Protein AF-A0A962VHS8-F1 (afdb_monomer)

Secondary structure (DSSP, 8-state):
--PPP---PPPEEGGGTEE-PPPHHHHHHHHHHHHHTT-GGG--EEEEESS-TT-PPP-HHHHHHHHHHH-TT-EEEEE-TTTGGGGGSHHHHTTSHHHHHHHHHHHHHSHHHHHHHHHHHHHHTTS-TT-HHHHHHS-----TTT---EEEEEE-HHHHSS--TT--EEEEEETTHHHHHH--

Sequence (184 aa):
AGAYVNYLDSYPIEEYTMYGAVPLRHIKEQLLSYRRAGILDRVKMITLTNCTFDGVTYDVERVMEECLAIKPDLIFLWDEAWFAFAYFHPTYRRRTGIATAARLRERYRSEAYRQQYARFREEFDKLDSDDDASWLNTRLLADPDKARVRVYATHSTHKRLTALRQGSMIHVYDQDFKHKVEDA

Structure (mmCIF, N/CA/C/O backbone):
data_AF-A0A962VHS8-F1
#
_entry.id   AF-A0A962VHS8-F1
#
loop_
_atom_site.group_PDB
_atom_site.id
_atom_site.type_symbol
_atom_site.label_atom_id
_atom_site.label_alt_id
_atom_site.label_comp_id
_atom_site.label_asym_id
_atom_site.label_entity_id
_atom_site.label_seq_id
_atom_site.pdbx_PDB_ins_code
_atom_site.Cartn_x
_atom_site.Cartn_y
_atom_site.Cartn_z
_atom_site.occupancy
_atom_site.B_iso_or_equiv
_atom_site.auth_seq_id
_atom_site.auth_comp_id
_atom_site.auth_asym_id
_atom_site.auth_atom_id
_atom_site.pdbx_PDB_model_num
ATOM 1 N N . ALA A 1 1 ? -13.402 -15.859 -13.800 1.00 51.34 1 ALA A N 1
ATOM 2 C CA . ALA A 1 1 ? -13.028 -14.670 -13.007 1.00 51.34 1 ALA A CA 1
ATOM 3 C C . ALA A 1 1 ? -14.271 -13.801 -12.843 1.00 51.34 1 ALA A C 1
ATOM 5 O O . ALA A 1 1 ? -14.951 -13.588 -13.834 1.00 51.34 1 ALA A O 1
ATOM 6 N N . GLY A 1 2 ? -14.607 -13.387 -11.617 1.00 79.88 2 GLY A N 1
ATOM 7 C CA . GLY A 1 2 ? -15.848 -12.664 -11.288 1.00 79.88 2 GLY A CA 1
ATOM 8 C C . GLY A 1 2 ? -15.629 -11.601 -10.211 1.00 79.88 2 GLY A C 1
ATOM 9 O O . GLY A 1 2 ? -16.399 -11.511 -9.263 1.00 79.88 2 GLY A O 1
ATOM 10 N N . ALA A 1 3 ? -14.517 -10.865 -10.301 1.00 87.19 3 ALA A N 1
ATOM 11 C CA . ALA A 1 3 ? -14.212 -9.791 -9.362 1.00 87.19 3 ALA A CA 1
ATOM 12 C C . ALA A 1 3 ? -15.036 -8.537 -9.692 1.00 87.19 3 ALA A C 1
ATOM 14 O O . ALA A 1 3 ? -15.171 -8.173 -10.859 1.00 87.19 3 ALA A O 1
ATOM 15 N N . TYR A 1 4 ? -15.536 -7.861 -8.658 1.00 92.88 4 TYR A N 1
ATOM 16 C CA . TYR A 1 4 ? -16.110 -6.523 -8.775 1.00 92.88 4 TYR A CA 1
ATOM 17 C C . TYR A 1 4 ? -14.987 -5.500 -8.602 1.00 92.88 4 TYR A C 1
ATOM 19 O O . TYR A 1 4 ? -14.309 -5.497 -7.574 1.00 92.88 4 TYR A O 1
ATOM 27 N N . VAL A 1 5 ? -14.764 -4.673 -9.622 1.00 94.56 5 VAL A N 1
ATOM 28 C CA . VAL A 1 5 ? -13.664 -3.702 -9.660 1.00 94.56 5 VAL A CA 1
ATOM 29 C C . VAL A 1 5 ? -14.205 -2.307 -9.379 1.00 94.56 5 VAL A C 1
ATOM 31 O O . VAL A 1 5 ? -15.206 -1.901 -9.964 1.00 94.56 5 VAL A O 1
ATOM 34 N N . ASN A 1 6 ? -13.509 -1.574 -8.512 1.00 95.25 6 ASN A N 1
ATOM 35 C CA . ASN A 1 6 ? -13.682 -0.138 -8.342 1.00 95.25 6 ASN A CA 1
ATOM 36 C C . ASN A 1 6 ? -12.419 0.567 -8.832 1.00 95.25 6 ASN A C 1
ATOM 38 O O . ASN A 1 6 ? -11.330 0.281 -8.328 1.00 95.25 6 ASN A O 1
ATOM 42 N N . TYR A 1 7 ? -12.562 1.445 -9.820 1.00 96.62 7 TYR A N 1
ATOM 43 C CA . TYR A 1 7 ? -11.450 2.226 -10.347 1.00 96.62 7 TYR A CA 1
ATOM 44 C C . TYR A 1 7 ? -11.230 3.463 -9.477 1.00 96.62 7 TYR A C 1
ATOM 46 O O . TYR A 1 7 ? -12.181 4.063 -8.987 1.00 96.62 7 TYR A O 1
ATOM 54 N N . LEU A 1 8 ? -9.962 3.808 -9.263 1.00 96.62 8 LEU A N 1
ATOM 55 C CA . LEU A 1 8 ? -9.550 4.969 -8.484 1.00 96.62 8 LEU A CA 1
ATOM 56 C C . LEU A 1 8 ? -8.900 5.978 -9.421 1.00 96.62 8 LEU A C 1
ATOM 58 O O . LEU A 1 8 ? -8.024 5.602 -10.204 1.00 96.62 8 LEU A O 1
ATOM 62 N N . ASP A 1 9 ? -9.286 7.244 -9.309 1.00 93.94 9 ASP A N 1
ATOM 63 C CA . ASP A 1 9 ? -8.774 8.285 -10.195 1.00 93.94 9 ASP A CA 1
ATOM 64 C C . ASP A 1 9 ? -7.380 8.758 -9.757 1.00 93.94 9 ASP A C 1
ATOM 66 O O . ASP A 1 9 ? -7.127 9.093 -8.593 1.00 93.94 9 ASP A O 1
ATOM 70 N N . SER A 1 10 ? -6.451 8.792 -10.712 1.00 94.88 10 SER A N 1
ATOM 71 C CA . SER A 1 10 ? -5.151 9.452 -10.567 1.00 94.88 10 SER A CA 1
ATOM 72 C C . SER A 1 10 ? -5.273 10.958 -10.790 1.00 94.88 10 SER A C 1
ATOM 74 O O . SER A 1 10 ? -6.063 11.392 -11.627 1.00 94.88 10 SER A O 1
ATOM 76 N N . TYR A 1 11 ? -4.450 11.762 -10.113 1.00 93.81 11 TYR A N 1
ATOM 77 C CA . TYR A 1 11 ? -4.458 13.212 -10.340 1.00 93.81 11 TYR A CA 1
ATOM 78 C C . TYR A 1 11 ? -3.728 13.585 -11.647 1.00 93.81 11 TYR A C 1
ATOM 80 O O . TYR A 1 11 ? -2.662 13.026 -11.923 1.00 93.81 11 TYR A O 1
ATOM 88 N N . PRO A 1 12 ? -4.254 14.522 -12.454 1.00 95.12 12 PRO A N 1
ATOM 89 C CA . PRO A 1 12 ? -3.547 15.031 -13.623 1.00 95.12 12 PRO A CA 1
ATOM 90 C C . PRO A 1 12 ? -2.415 15.981 -13.211 1.00 95.12 12 PRO A C 1
ATOM 92 O O . PRO A 1 12 ? -2.492 16.667 -12.191 1.00 95.12 12 PRO A O 1
ATOM 95 N N . ILE A 1 13 ? -1.369 16.047 -14.032 1.00 92.81 13 ILE A N 1
ATOM 96 C CA . ILE A 1 13 ? -0.320 17.067 -13.967 1.00 92.81 13 ILE A CA 1
ATOM 97 C C . ILE A 1 13 ? -0.336 17.799 -15.312 1.00 92.81 13 ILE A C 1
ATOM 99 O O . ILE A 1 13 ? 0.405 17.456 -16.236 1.00 92.81 13 ILE A O 1
ATOM 103 N N . GLU A 1 14 ? -1.252 18.765 -15.429 1.00 93.31 14 GLU A N 1
ATOM 104 C CA . GLU A 1 14 ? -1.628 19.406 -16.700 1.00 93.31 14 GLU A CA 1
ATOM 105 C C . GLU A 1 14 ? -0.441 20.048 -17.422 1.00 93.31 14 GLU A C 1
ATOM 107 O O . GLU A 1 14 ? -0.287 19.846 -18.624 1.00 93.31 14 GLU A O 1
ATOM 112 N N . GLU A 1 15 ? 0.439 20.733 -16.681 1.00 94.56 15 GLU A N 1
ATOM 113 C CA . GLU A 1 15 ? 1.632 21.405 -17.222 1.00 94.56 15 GLU A CA 1
ATOM 114 C C . GLU A 1 15 ? 2.505 20.467 -18.073 1.00 94.56 15 GLU A C 1
ATOM 116 O O . GLU A 1 15 ? 3.080 20.892 -19.073 1.00 94.56 15 GLU A O 1
ATOM 121 N N . TYR A 1 16 ? 2.560 19.180 -17.718 1.00 92.62 16 TYR A N 1
ATOM 122 C CA . TYR A 1 16 ? 3.388 18.184 -18.401 1.00 92.62 16 TYR A CA 1
ATOM 123 C C . TYR A 1 16 ? 2.574 17.163 -19.204 1.00 92.62 16 TYR A C 1
ATOM 125 O O . TYR A 1 16 ? 3.159 16.262 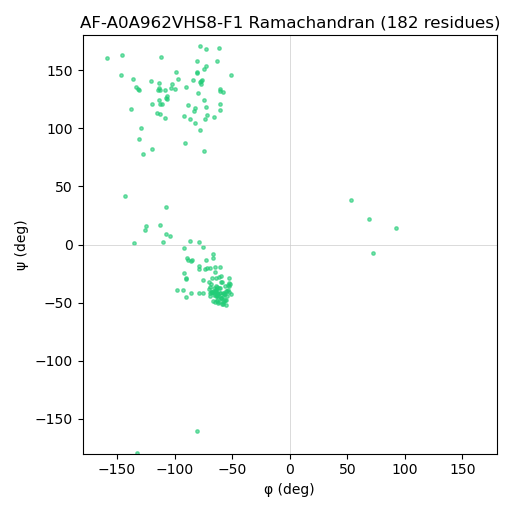-19.798 1.00 92.62 16 TYR A O 1
ATOM 133 N N . THR A 1 17 ? 1.240 17.287 -19.247 1.00 92.31 17 THR A N 1
ATOM 134 C CA . THR A 1 17 ? 0.340 16.291 -19.870 1.00 92.31 17 THR A CA 1
ATOM 135 C C . THR A 1 17 ? 0.579 14.873 -19.317 1.00 92.31 17 THR A C 1
ATOM 137 O O . THR A 1 17 ? 0.555 13.881 -20.043 1.00 92.31 17 THR A O 1
ATOM 140 N N . MET A 1 18 ? 0.842 14.773 -18.010 1.00 93.88 18 MET A N 1
ATOM 141 C CA . MET A 1 18 ? 1.123 13.512 -17.312 1.00 93.88 18 MET A CA 1
ATOM 142 C C . MET A 1 18 ? -0.006 13.151 -16.349 1.00 93.88 18 MET A C 1
ATOM 144 O O . MET A 1 18 ? -0.769 14.013 -15.907 1.00 93.88 18 MET A O 1
ATOM 148 N N . TYR A 1 19 ? -0.055 11.880 -15.956 1.00 92.69 19 TYR A N 1
ATOM 149 C CA . TYR A 1 19 ? -0.853 11.435 -14.818 1.00 92.69 19 TYR A CA 1
ATOM 150 C C . TYR A 1 19 ? 0.047 11.069 -13.641 1.00 92.69 19 TYR A C 1
ATOM 152 O O . TYR A 1 19 ? 1.044 10.352 -13.766 1.00 92.69 19 TYR A O 1
ATOM 160 N N . GLY A 1 20 ? -0.328 11.578 -12.473 1.00 94.19 20 GLY A N 1
ATOM 161 C CA . GLY A 1 20 ? 0.287 11.243 -11.207 1.00 94.19 20 GLY A CA 1
ATOM 162 C C . GLY A 1 20 ? -0.220 9.926 -10.627 1.00 94.19 20 GLY A C 1
ATOM 163 O O . GLY A 1 20 ? -0.771 9.058 -11.301 1.00 94.19 20 GLY A O 1
ATOM 164 N N . ALA A 1 21 ? -0.011 9.780 -9.326 1.00 95.69 21 ALA A N 1
ATOM 165 C CA . ALA A 1 21 ? -0.522 8.665 -8.543 1.00 95.69 21 ALA A CA 1
ATOM 166 C C . ALA A 1 21 ? -2.019 8.833 -8.205 1.00 95.69 21 ALA A C 1
ATOM 168 O O . ALA A 1 21 ? -2.608 9.897 -8.382 1.00 95.69 21 ALA A O 1
ATOM 169 N N . VAL A 1 22 ? -2.635 7.791 -7.650 1.00 97.75 22 VAL A N 1
ATOM 170 C CA . VAL A 1 22 ? -3.914 7.897 -6.943 1.00 97.75 22 VAL A CA 1
ATOM 171 C C . VAL A 1 22 ? -3.658 8.559 -5.582 1.00 97.75 22 VAL A C 1
ATOM 173 O O . VAL A 1 22 ? -2.839 8.053 -4.806 1.00 97.75 22 VAL A O 1
ATOM 176 N N . PRO A 1 23 ? -4.334 9.668 -5.237 1.00 97.38 23 PRO A N 1
ATOM 177 C CA . PRO A 1 23 ? -4.172 10.294 -3.929 1.00 97.38 23 PRO A CA 1
ATOM 178 C C . PRO A 1 23 ? -4.560 9.347 -2.785 1.00 97.38 23 PRO A C 1
ATOM 180 O O . PRO A 1 23 ? -5.639 8.759 -2.793 1.00 97.38 23 PRO A O 1
ATOM 183 N N . LEU A 1 24 ? -3.734 9.261 -1.734 1.00 98.12 24 LEU A N 1
ATOM 184 C CA . LEU A 1 24 ? -4.054 8.449 -0.547 1.00 98.12 24 LEU A CA 1
ATOM 185 C C . LEU A 1 24 ? -5.395 8.848 0.082 1.00 98.12 24 LEU A C 1
ATOM 187 O O . LEU A 1 24 ? -6.139 7.989 0.546 1.00 98.12 24 LEU A O 1
ATOM 191 N N . ARG A 1 25 ? -5.730 10.143 0.060 1.00 97.25 25 ARG A N 1
ATOM 192 C CA . ARG A 1 25 ? -7.036 10.627 0.516 1.00 97.25 25 ARG A CA 1
ATOM 193 C C . ARG A 1 25 ? -8.179 9.927 -0.225 1.00 97.25 25 ARG A C 1
ATOM 195 O O . ARG A 1 25 ? -9.076 9.416 0.430 1.00 97.25 25 ARG A O 1
ATOM 202 N N . HIS A 1 26 ? -8.092 9.836 -1.550 1.00 97.50 26 HIS A N 1
ATOM 203 C CA . HIS A 1 26 ? -9.106 9.187 -2.376 1.00 97.50 26 HIS A CA 1
ATOM 204 C C . HIS A 1 26 ? -9.213 7.682 -2.076 1.00 97.50 26 HIS A C 1
ATOM 206 O O . HIS A 1 26 ? -10.311 7.148 -1.944 1.00 97.50 26 HIS A O 1
ATOM 212 N N . ILE A 1 27 ? -8.080 7.001 -1.857 1.00 98.38 27 ILE A N 1
ATOM 213 C CA . ILE A 1 27 ? -8.075 5.592 -1.424 1.00 98.38 27 ILE A CA 1
ATOM 214 C C . ILE A 1 27 ? -8.818 5.435 -0.087 1.00 98.38 27 ILE A C 1
ATOM 216 O O . ILE A 1 27 ? -9.662 4.549 0.056 1.00 98.38 27 ILE A O 1
ATOM 220 N N . LYS A 1 28 ? -8.537 6.307 0.889 1.00 98.19 28 LYS A N 1
ATOM 221 C CA . LYS A 1 28 ? -9.197 6.291 2.202 1.00 98.19 28 LYS A CA 1
ATOM 222 C C . LYS A 1 28 ? -10.694 6.583 2.082 1.00 98.19 28 LYS A C 1
ATOM 224 O O . LYS A 1 28 ? -11.475 5.854 2.679 1.00 98.19 28 LYS A O 1
ATOM 229 N N . GLU A 1 29 ? -11.094 7.574 1.285 1.00 97.38 29 GLU A N 1
ATOM 230 C CA . GLU A 1 29 ? -12.505 7.905 1.015 1.00 97.38 29 GLU A CA 1
ATOM 231 C C . GLU A 1 29 ? -13.275 6.687 0.494 1.00 97.38 29 GLU A C 1
ATOM 233 O O . GLU A 1 29 ? -14.366 6.390 0.978 1.00 97.38 29 GLU A O 1
ATOM 238 N N . GLN A 1 30 ? -12.684 5.932 -0.437 1.00 97.81 30 GLN A N 1
ATOM 239 C CA . GLN A 1 30 ? -13.302 4.721 -0.979 1.00 97.81 30 GLN A CA 1
ATOM 240 C C . GLN A 1 30 ? -13.361 3.584 0.047 1.00 97.81 30 GLN A C 1
ATOM 242 O O . GLN A 1 30 ? -14.385 2.921 0.178 1.00 97.81 30 GLN A O 1
ATOM 247 N N . LEU A 1 31 ? -12.306 3.355 0.834 1.00 98.19 31 LEU A N 1
ATOM 248 C CA . LEU A 1 31 ? -12.362 2.344 1.898 1.00 98.19 31 LEU A CA 1
ATOM 249 C C . LEU A 1 31 ? -13.400 2.700 2.978 1.00 98.19 31 LEU A C 1
ATOM 251 O O . LEU A 1 31 ? -14.116 1.822 3.460 1.00 98.19 31 LEU A O 1
ATOM 255 N N . LEU A 1 32 ? -13.515 3.978 3.344 1.00 97.44 32 LEU A N 1
ATOM 256 C CA . LEU A 1 32 ? -14.511 4.452 4.305 1.00 97.44 32 LEU A CA 1
ATOM 257 C C . LEU A 1 32 ? -15.932 4.368 3.737 1.00 97.44 32 LEU A C 1
ATOM 259 O O . LEU A 1 32 ? -16.842 3.974 4.465 1.00 97.44 32 LEU A O 1
ATOM 263 N N . SER A 1 33 ? -16.136 4.628 2.440 1.00 97.00 33 SER A N 1
ATOM 264 C CA . SER A 1 33 ? -17.451 4.448 1.811 1.00 97.00 33 SER A CA 1
ATOM 265 C C . SER A 1 33 ? -17.910 2.986 1.866 1.00 97.00 33 SER A C 1
ATOM 267 O O . SER A 1 33 ? -19.047 2.717 2.259 1.00 97.00 33 SER A O 1
ATOM 269 N N . TYR A 1 34 ? -17.012 2.027 1.607 1.00 97.38 34 TYR A N 1
ATOM 270 C CA . TYR A 1 34 ? -17.303 0.600 1.784 1.00 97.38 34 TYR A CA 1
ATOM 271 C C . TYR A 1 34 ? -17.56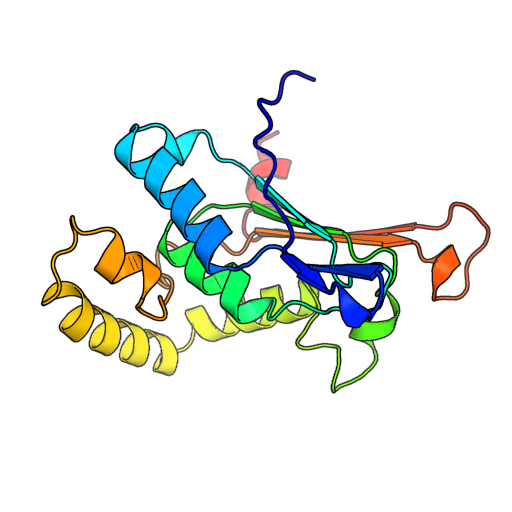9 0.224 3.243 1.00 97.38 34 TYR A C 1
ATOM 273 O O . TYR A 1 34 ? -18.417 -0.632 3.508 1.00 97.38 34 TYR A O 1
ATOM 281 N N . ARG A 1 35 ? -16.875 0.864 4.193 1.00 96.06 35 ARG A N 1
ATOM 282 C CA . ARG A 1 35 ? -17.129 0.690 5.629 1.00 96.06 35 ARG A CA 1
ATOM 283 C C . ARG A 1 35 ? -18.537 1.145 5.998 1.00 96.06 35 ARG A C 1
ATOM 285 O O . ARG A 1 35 ? -19.261 0.364 6.606 1.00 96.06 35 ARG A O 1
ATOM 292 N N . ARG A 1 36 ? -18.942 2.352 5.589 1.00 95.44 36 ARG A N 1
ATOM 293 C CA . ARG A 1 36 ? -20.292 2.889 5.839 1.00 95.44 36 ARG A CA 1
ATOM 294 C C . ARG A 1 36 ? -21.383 2.032 5.207 1.00 95.44 36 ARG A C 1
ATOM 296 O O . ARG A 1 36 ? -22.430 1.834 5.807 1.00 95.44 36 ARG A O 1
ATOM 303 N N . ALA A 1 37 ? -21.121 1.485 4.023 1.00 96.50 37 ALA A N 1
ATOM 304 C CA . ALA A 1 37 ? -22.035 0.573 3.343 1.00 96.50 37 ALA A CA 1
ATOM 305 C C . ALA A 1 37 ? -22.059 -0.852 3.943 1.00 96.50 37 ALA A C 1
ATOM 307 O O . ALA A 1 37 ? -22.802 -1.698 3.451 1.00 96.50 37 ALA A O 1
ATOM 308 N N . GLY A 1 38 ? -21.250 -1.146 4.970 1.00 97.19 38 GLY A N 1
ATOM 309 C CA . GLY A 1 38 ? -21.214 -2.458 5.624 1.00 97.19 38 GLY A CA 1
ATOM 310 C C . GLY A 1 38 ? -20.642 -3.580 4.752 1.00 97.19 38 GLY A C 1
ATOM 311 O O . GLY A 1 38 ? -20.933 -4.746 4.995 1.00 97.19 38 GLY A O 1
ATOM 312 N N . ILE A 1 39 ? -19.852 -3.238 3.729 1.00 97.31 39 ILE A N 1
ATOM 313 C CA . ILE A 1 39 ? -19.301 -4.188 2.743 1.00 97.31 39 ILE A CA 1
ATOM 314 C C . ILE A 1 39 ? -17.774 -4.112 2.628 1.00 97.31 39 ILE A C 1
ATOM 316 O O . ILE A 1 39 ? -17.187 -4.606 1.664 1.00 97.31 39 ILE A O 1
ATOM 320 N N . LEU A 1 40 ? -17.102 -3.485 3.597 1.00 97.50 40 LEU A N 1
ATOM 321 C CA . LEU A 1 40 ? -15.642 -3.372 3.617 1.00 97.50 40 LEU A CA 1
ATOM 322 C C . LEU A 1 40 ? -14.946 -4.743 3.620 1.00 97.50 40 LEU A C 1
ATOM 324 O O . LEU A 1 40 ? -13.873 -4.893 3.039 1.00 97.50 40 LEU A O 1
ATOM 328 N N . ASP A 1 41 ? -15.556 -5.759 4.225 1.00 96.88 41 ASP A N 1
ATOM 329 C CA . ASP A 1 41 ? -15.081 -7.146 4.223 1.00 96.88 41 ASP A CA 1
ATOM 330 C C . ASP A 1 41 ? -14.973 -7.737 2.804 1.00 96.88 41 ASP A C 1
ATOM 332 O O . ASP A 1 41 ? -14.124 -8.605 2.559 1.00 96.88 41 ASP A O 1
ATOM 336 N N . ARG A 1 42 ? -15.771 -7.235 1.850 1.00 96.38 42 ARG A N 1
ATOM 337 C CA . ARG A 1 42 ? -15.713 -7.625 0.434 1.00 96.38 42 ARG A CA 1
ATOM 338 C C . ARG A 1 42 ? -14.497 -7.050 -0.288 1.00 96.38 42 ARG A C 1
ATOM 340 O O . ARG A 1 42 ? -14.073 -7.625 -1.288 1.00 96.38 42 ARG A O 1
ATOM 347 N N . VAL A 1 43 ? -13.890 -5.976 0.224 1.00 97.69 43 VAL A N 1
ATOM 348 C CA . VAL A 1 43 ? -12.647 -5.422 -0.325 1.00 97.69 43 VAL A CA 1
ATOM 349 C C . VAL A 1 43 ? -11.486 -6.345 0.046 1.00 97.69 43 VAL A C 1
ATOM 351 O O . VAL A 1 43 ? -11.078 -6.438 1.208 1.00 97.69 43 VAL A O 1
ATOM 354 N N . LYS A 1 44 ? -10.958 -7.065 -0.948 1.00 96.81 44 LYS A N 1
ATOM 355 C CA . LYS A 1 44 ? -9.871 -8.038 -0.745 1.00 96.81 44 LYS A CA 1
ATOM 356 C C . LYS A 1 44 ? -8.494 -7.481 -1.071 1.00 96.81 44 LYS A C 1
ATOM 358 O O . LYS A 1 44 ? -7.538 -7.790 -0.366 1.00 96.81 44 LYS A O 1
ATOM 363 N N . MET A 1 45 ? -8.389 -6.685 -2.128 1.00 97.75 45 MET A N 1
ATOM 364 C CA . MET A 1 45 ? -7.111 -6.258 -2.678 1.00 97.75 45 MET A CA 1
ATOM 365 C C . MET A 1 45 ? -7.207 -4.847 -3.244 1.00 97.75 45 MET A C 1
ATOM 367 O O . MET A 1 45 ? -8.227 -4.480 -3.822 1.00 97.75 45 MET A O 1
ATOM 371 N N . ILE A 1 46 ? -6.115 -4.100 -3.122 1.00 98.25 46 ILE A N 1
ATOM 372 C CA . ILE A 1 46 ? -5.855 -2.888 -3.891 1.00 98.25 46 ILE A CA 1
ATOM 373 C C . ILE A 1 46 ? -4.656 -3.131 -4.811 1.00 98.25 46 ILE A C 1
ATOM 375 O O . ILE A 1 46 ? -3.649 -3.699 -4.388 1.00 98.25 46 ILE A O 1
ATOM 379 N N . THR A 1 47 ? -4.781 -2.725 -6.075 1.00 98.19 47 THR A N 1
ATOM 380 C CA . THR A 1 47 ? -3.701 -2.800 -7.068 1.00 98.19 47 THR A CA 1
ATOM 381 C C . THR A 1 47 ? -3.285 -1.389 -7.455 1.00 98.19 47 THR A C 1
ATOM 383 O O . THR A 1 47 ? -4.137 -0.603 -7.859 1.00 98.19 47 THR A O 1
ATOM 386 N N . LEU A 1 48 ? -2.001 -1.057 -7.309 1.00 98.31 48 LEU A N 1
ATOM 387 C CA . LEU A 1 48 ? -1.461 0.279 -7.579 1.00 98.31 48 LEU A CA 1
ATOM 388 C C . LEU A 1 48 ? -0.179 0.185 -8.408 1.00 98.31 48 LEU A C 1
ATOM 390 O O . LEU A 1 48 ? 0.711 -0.604 -8.094 1.00 98.31 48 LEU A O 1
ATOM 394 N N . THR A 1 49 ? -0.056 1.034 -9.424 1.00 98.12 49 THR A N 1
ATOM 395 C CA . THR A 1 49 ? 1.139 1.127 -10.275 1.00 98.12 49 THR A CA 1
ATOM 396 C C . THR A 1 49 ? 2.213 1.982 -9.609 1.00 98.12 49 THR A C 1
ATOM 398 O O . THR A 1 49 ? 1.990 3.170 -9.397 1.00 98.12 49 THR A O 1
ATOM 401 N N . ASN A 1 50 ? 3.380 1.421 -9.286 1.00 97.44 50 ASN A N 1
ATOM 402 C CA . ASN A 1 50 ? 4.465 2.134 -8.609 1.00 97.44 50 ASN A CA 1
ATOM 403 C C . ASN A 1 50 ? 5.857 1.808 -9.188 1.00 97.44 50 ASN A C 1
ATOM 405 O O . ASN A 1 50 ? 6.364 0.710 -9.037 1.00 97.44 50 ASN A O 1
ATOM 409 N N . CYS A 1 51 ? 6.587 2.751 -9.768 1.00 96.12 51 CYS A N 1
ATOM 410 C CA . CYS A 1 51 ? 6.173 4.106 -10.105 1.00 96.12 51 CYS A CA 1
ATOM 411 C C . CYS A 1 51 ? 5.203 4.134 -11.297 1.00 96.12 51 CYS A C 1
ATOM 413 O O . CYS A 1 51 ? 5.062 3.149 -12.026 1.00 96.12 51 CYS A O 1
ATOM 415 N N . THR A 1 52 ? 4.577 5.290 -11.525 1.00 95.62 52 THR A N 1
ATOM 416 C CA . THR A 1 52 ? 3.907 5.580 -12.801 1.00 95.62 52 THR A CA 1
ATOM 417 C C . THR A 1 52 ? 4.912 5.560 -13.958 1.00 95.62 52 THR A C 1
ATOM 419 O O . THR A 1 52 ? 6.128 5.525 -13.743 1.00 95.62 52 THR A O 1
ATOM 422 N N . PHE A 1 53 ? 4.417 5.584 -15.198 1.00 93.56 53 PHE A N 1
ATOM 423 C CA . PHE A 1 53 ? 5.275 5.62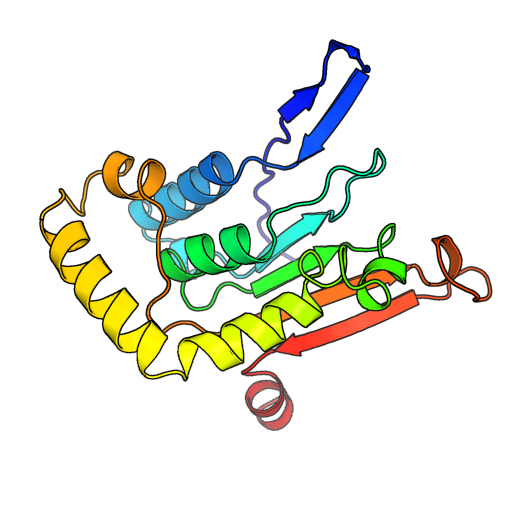4 -16.386 1.00 93.56 53 PHE A CA 1
ATOM 424 C C . PHE A 1 53 ? 6.239 6.822 -16.364 1.00 93.56 53 PHE A C 1
ATOM 426 O O . PHE A 1 53 ? 7.431 6.651 -16.607 1.00 93.56 53 PHE A O 1
ATOM 433 N N . ASP A 1 54 ? 5.742 7.993 -15.960 1.00 94.44 54 ASP A N 1
ATOM 434 C CA . ASP A 1 54 ? 6.515 9.237 -15.859 1.00 94.44 54 ASP A CA 1
ATOM 435 C C . ASP A 1 54 ? 7.393 9.331 -14.594 1.00 94.44 54 ASP A C 1
ATOM 437 O O . ASP A 1 54 ? 8.073 10.329 -14.367 1.00 94.44 54 ASP A O 1
ATOM 441 N N . GLY A 1 55 ? 7.417 8.289 -13.754 1.00 93.94 55 GLY A N 1
ATOM 442 C CA . GLY A 1 55 ? 8.328 8.196 -12.610 1.00 93.94 55 GLY A CA 1
ATOM 443 C C . GLY A 1 55 ? 7.785 8.733 -11.284 1.00 93.94 55 GLY A C 1
ATOM 444 O O . GLY A 1 55 ? 8.554 8.883 -10.332 1.00 93.94 55 GLY A O 1
ATOM 445 N N . VAL A 1 56 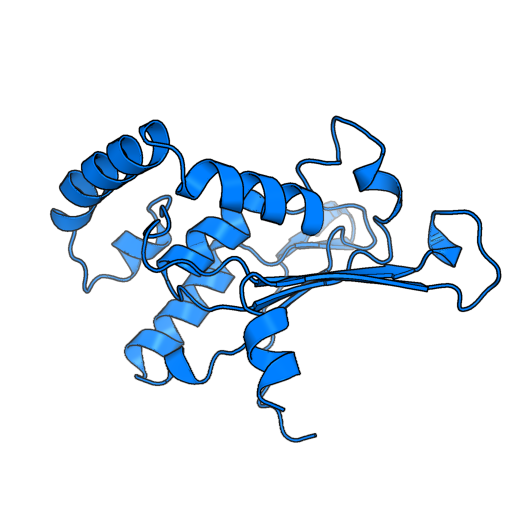? 6.475 8.974 -11.163 1.00 95.25 56 VAL A N 1
ATOM 446 C CA . VAL A 1 56 ? 5.859 9.351 -9.881 1.00 95.25 56 VAL A CA 1
ATOM 447 C C . VAL A 1 56 ? 5.818 8.131 -8.960 1.00 95.25 56 VAL A C 1
ATOM 449 O O . VAL A 1 56 ? 5.194 7.115 -9.268 1.00 95.25 56 VAL A O 1
ATOM 452 N N . THR A 1 57 ? 6.504 8.221 -7.820 1.00 95.94 57 THR A N 1
ATOM 453 C CA . THR A 1 57 ? 6.590 7.148 -6.815 1.00 95.94 57 THR A CA 1
ATOM 454 C C . THR A 1 57 ? 5.674 7.420 -5.630 1.00 95.94 57 THR A C 1
ATOM 456 O O . THR A 1 57 ? 5.670 8.532 -5.098 1.00 95.94 57 THR A O 1
ATOM 459 N N . TYR A 1 58 ? 4.986 6.392 -5.140 1.00 97.81 58 TYR A N 1
ATOM 460 C CA . TYR A 1 58 ? 4.188 6.498 -3.920 1.00 97.81 58 TYR A CA 1
ATOM 461 C C . TYR A 1 58 ? 5.059 6.574 -2.666 1.00 97.81 58 TYR A C 1
ATOM 463 O O . TYR A 1 58 ? 6.133 5.974 -2.585 1.00 97.81 58 TYR A O 1
ATOM 471 N N . ASP A 1 59 ? 4.526 7.194 -1.612 1.00 97.75 59 ASP A N 1
ATOM 472 C CA . ASP A 1 59 ? 4.919 6.828 -0.254 1.00 97.75 59 ASP A CA 1
ATOM 473 C C . ASP A 1 59 ? 4.274 5.490 0.125 1.00 97.75 59 ASP A C 1
ATOM 475 O O . ASP A 1 59 ? 3.229 5.440 0.771 1.00 97.75 59 ASP A O 1
ATOM 479 N N . VAL A 1 60 ? 4.893 4.402 -0.339 1.00 98.25 60 VAL A N 1
ATOM 480 C CA . VAL A 1 60 ? 4.390 3.031 -0.171 1.00 98.25 60 VAL A CA 1
ATOM 481 C C . VAL A 1 60 ? 4.116 2.700 1.294 1.00 98.25 60 VAL A C 1
ATOM 483 O O . VAL A 1 60 ? 3.097 2.086 1.599 1.00 98.25 60 VAL A O 1
ATOM 486 N N . GLU A 1 61 ? 4.977 3.146 2.214 1.00 97.94 61 GLU A N 1
ATOM 487 C CA . GLU A 1 61 ? 4.779 2.891 3.643 1.00 97.94 61 GLU A CA 1
ATOM 488 C C . GLU A 1 61 ? 3.538 3.581 4.170 1.00 97.94 61 GLU A C 1
ATOM 490 O O . GLU A 1 61 ? 2.712 2.935 4.813 1.00 97.94 61 GLU A O 1
ATOM 495 N N . ARG A 1 62 ? 3.393 4.874 3.877 1.00 98.25 62 ARG A N 1
ATOM 496 C CA . ARG A 1 62 ? 2.238 5.636 4.332 1.00 98.25 62 ARG A CA 1
ATOM 497 C C . ARG A 1 62 ? 0.941 5.091 3.738 1.00 98.25 62 ARG A C 1
ATOM 499 O O . ARG A 1 62 ? -0.039 4.954 4.462 1.00 98.25 62 ARG A O 1
ATOM 506 N N . VAL A 1 63 ? 0.936 4.758 2.445 1.00 98.69 63 VAL A N 1
ATOM 507 C CA . VAL A 1 63 ? -0.240 4.178 1.782 1.00 98.69 63 VAL A CA 1
ATOM 508 C C . VAL A 1 63 ? -0.647 2.879 2.460 1.00 98.69 63 VAL A C 1
ATOM 510 O O . VAL A 1 63 ? -1.805 2.730 2.842 1.00 98.69 63 VAL A O 1
ATOM 513 N N . MET A 1 64 ? 0.300 1.958 2.642 1.00 98.75 64 MET A N 1
ATOM 514 C CA . MET A 1 64 ? 0.007 0.672 3.260 1.00 98.75 64 MET A CA 1
ATOM 515 C C . MET A 1 64 ? -0.464 0.821 4.706 1.00 98.75 64 MET A C 1
ATOM 517 O O . MET A 1 64 ? -1.477 0.234 5.071 1.00 98.75 64 MET A O 1
ATOM 521 N N . GLU A 1 65 ? 0.237 1.611 5.521 1.00 98.62 65 GLU A N 1
ATOM 522 C CA . GLU A 1 65 ? -0.100 1.802 6.932 1.00 98.62 65 GLU A CA 1
ATOM 523 C C . GLU A 1 65 ? -1.490 2.416 7.117 1.00 98.62 65 GLU A C 1
ATOM 525 O O . GLU A 1 65 ? -2.300 1.881 7.875 1.00 98.62 65 GLU A O 1
ATOM 530 N N . GLU A 1 66 ? -1.800 3.504 6.408 1.00 98.75 66 GLU A N 1
ATOM 531 C CA . GLU A 1 66 ? -3.094 4.167 6.570 1.00 98.75 66 GLU A CA 1
ATOM 532 C C . GLU A 1 66 ? -4.246 3.319 6.012 1.00 98.75 66 GLU A C 1
ATOM 534 O O . GLU A 1 66 ? -5.337 3.314 6.580 1.00 98.75 66 GLU A O 1
ATOM 539 N N . CYS A 1 67 ? -4.010 2.540 4.951 1.00 98.75 67 CYS A N 1
ATOM 540 C CA . CYS A 1 67 ? -5.006 1.588 4.461 1.00 98.75 67 CYS A CA 1
ATOM 541 C C . CYS A 1 67 ? -5.223 0.429 5.444 1.00 98.75 67 CYS A C 1
ATOM 543 O O . CYS A 1 67 ? -6.368 0.048 5.674 1.00 98.75 67 CYS A O 1
ATOM 545 N N . LEU A 1 68 ? -4.162 -0.103 6.064 1.00 98.75 68 LEU A N 1
ATOM 546 C CA . LEU A 1 68 ? -4.257 -1.163 7.077 1.00 98.75 68 LEU A CA 1
ATOM 547 C C . LEU A 1 68 ? -4.932 -0.680 8.367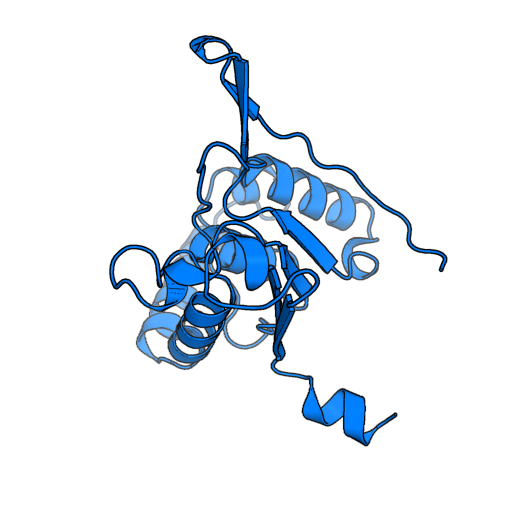 1.00 98.75 68 LEU A C 1
ATOM 549 O O . LEU A 1 68 ? -5.604 -1.464 9.033 1.00 98.75 68 LEU A O 1
ATOM 553 N N . ALA A 1 69 ? -4.824 0.608 8.698 1.00 98.19 69 ALA A N 1
ATOM 554 C CA . ALA A 1 69 ? -5.606 1.206 9.776 1.00 98.19 69 ALA A CA 1
ATOM 555 C C . ALA A 1 69 ? -7.120 1.179 9.488 1.00 98.19 69 ALA A C 1
ATOM 557 O O . ALA A 1 69 ? -7.925 1.109 10.418 1.00 98.19 69 ALA A O 1
ATOM 558 N N . ILE A 1 70 ? -7.521 1.210 8.209 1.00 98.00 70 ILE A N 1
ATOM 559 C CA . ILE A 1 70 ? -8.931 1.158 7.802 1.00 98.00 70 ILE A CA 1
ATOM 560 C C . ILE A 1 70 ? -9.409 -0.288 7.587 1.00 98.00 70 ILE A C 1
ATOM 562 O O . ILE A 1 70 ? -10.487 -0.661 8.058 1.00 98.00 70 ILE A O 1
ATOM 566 N N . LYS A 1 71 ? -8.608 -1.101 6.891 1.00 98.44 71 LYS A N 1
ATOM 567 C CA . LYS A 1 71 ? -8.868 -2.501 6.534 1.00 98.44 71 LYS A CA 1
ATOM 568 C C . LYS A 1 71 ? -7.643 -3.362 6.894 1.00 98.44 71 LYS A C 1
ATOM 570 O O . LYS A 1 71 ? -6.751 -3.518 6.060 1.00 98.44 71 LYS A O 1
ATOM 575 N N . PRO A 1 72 ? -7.590 -3.934 8.113 1.00 98.31 72 PRO A N 1
ATOM 576 C CA . PRO A 1 72 ? -6.389 -4.588 8.652 1.00 98.31 72 PRO A CA 1
ATOM 577 C C . PRO A 1 72 ? -5.856 -5.790 7.867 1.00 98.31 72 PRO A C 1
ATOM 579 O O . PRO A 1 72 ? -4.701 -6.156 8.035 1.00 98.31 72 PRO A O 1
ATOM 582 N N . ASP A 1 73 ? -6.671 -6.413 7.024 1.00 97.75 73 ASP A N 1
ATOM 583 C CA . ASP A 1 73 ? -6.334 -7.585 6.208 1.00 97.75 73 ASP A CA 1
ATOM 584 C C . ASP A 1 73 ? -6.293 -7.283 4.696 1.00 97.75 73 ASP A C 1
ATOM 586 O O . ASP A 1 73 ? -6.342 -8.210 3.881 1.00 97.75 73 ASP A O 1
ATOM 590 N N . LEU A 1 74 ? -6.221 -6.001 4.305 1.00 98.50 74 LEU A N 1
ATOM 591 C CA . LEU A 1 74 ? -6.120 -5.585 2.903 1.00 98.50 74 LEU A CA 1
ATOM 592 C C . LEU A 1 74 ? -4.854 -6.147 2.241 1.00 98.50 74 LEU A C 1
ATOM 594 O O . LEU A 1 74 ? -3.752 -6.029 2.776 1.00 98.50 74 LEU A O 1
ATOM 598 N N . ILE A 1 75 ? -5.013 -6.724 1.049 1.0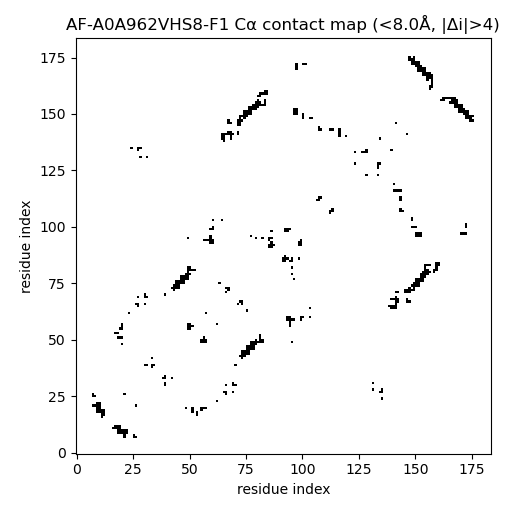0 98.50 75 ILE A N 1
ATOM 599 C CA . ILE A 1 75 ? -3.894 -7.186 0.225 1.00 98.50 75 ILE A CA 1
ATOM 600 C C . ILE A 1 75 ? -3.443 -6.054 -0.696 1.00 98.50 75 ILE A C 1
ATOM 602 O O . ILE A 1 75 ? -4.268 -5.421 -1.353 1.00 98.50 75 ILE A O 1
ATOM 606 N N . PHE A 1 76 ? -2.136 -5.844 -0.801 1.00 98.75 76 PHE A N 1
ATOM 607 C CA . PHE A 1 76 ? -1.547 -4.881 -1.726 1.00 98.75 76 PHE A CA 1
ATOM 608 C C . PHE A 1 76 ? -0.879 -5.614 -2.883 1.00 98.75 76 PHE A C 1
ATOM 610 O O . PHE A 1 76 ? -0.004 -6.452 -2.661 1.00 98.75 76 PHE A O 1
ATOM 617 N N . LEU A 1 77 ? -1.259 -5.270 -4.109 1.00 98.56 77 LEU A N 1
ATOM 618 C CA . LEU A 1 77 ? -0.513 -5.605 -5.313 1.00 98.56 77 LEU A CA 1
ATOM 619 C C . LEU A 1 77 ? 0.128 -4.327 -5.858 1.00 98.56 77 LEU A C 1
ATOM 621 O O . LEU A 1 77 ? -0.556 -3.442 -6.368 1.00 98.56 77 LEU A O 1
ATOM 625 N N . TRP A 1 78 ? 1.447 -4.232 -5.741 1.00 98.62 78 TRP A N 1
ATOM 626 C CA . TRP A 1 78 ? 2.221 -3.155 -6.343 1.00 98.62 78 TRP A CA 1
ATOM 627 C C . TRP A 1 78 ? 2.693 -3.586 -7.730 1.00 98.62 78 TRP A C 1
ATOM 629 O O . TRP A 1 78 ? 3.551 -4.463 -7.855 1.00 98.62 78 TRP A O 1
ATOM 639 N N . ASP A 1 79 ? 2.144 -2.976 -8.779 1.00 98.44 79 ASP A N 1
ATOM 640 C CA . ASP A 1 79 ? 2.701 -3.138 -10.118 1.00 98.44 79 ASP A CA 1
ATOM 641 C C . ASP A 1 79 ? 3.942 -2.260 -10.259 1.00 98.44 79 ASP A C 1
ATOM 643 O O . ASP A 1 79 ? 3.856 -1.055 -10.493 1.00 98.44 79 ASP A O 1
ATOM 647 N N . GLU A 1 80 ? 5.107 -2.881 -10.095 1.00 98.25 80 GLU A N 1
ATOM 648 C CA . GLU A 1 80 ? 6.410 -2.228 -10.146 1.00 98.25 80 GLU A CA 1
ATOM 649 C C . GLU A 1 80 ? 7.180 -2.569 -11.429 1.00 98.25 80 GLU A C 1
ATOM 651 O O . GLU A 1 80 ? 8.415 -2.624 -11.452 1.00 98.25 80 GLU A O 1
ATOM 656 N N . ALA A 1 81 ? 6.461 -2.775 -12.538 1.00 97.69 81 ALA A N 1
ATOM 657 C CA . ALA A 1 81 ? 7.053 -3.143 -13.820 1.00 97.69 81 ALA A CA 1
ATOM 658 C C . ALA A 1 81 ? 8.161 -2.183 -14.299 1.00 97.69 81 ALA A C 1
ATOM 660 O O . ALA A 1 81 ? 9.137 -2.633 -14.903 1.00 97.69 81 ALA A O 1
ATOM 661 N N . TRP A 1 82 ? 8.029 -0.881 -14.022 1.00 96.19 82 TRP A N 1
ATOM 662 C CA . TRP A 1 82 ? 9.013 0.159 -14.361 1.00 96.19 82 TRP A CA 1
ATOM 663 C C . TRP A 1 82 ? 10.043 0.429 -13.257 1.00 96.19 82 TRP A C 1
ATOM 665 O O . TRP A 1 82 ? 10.968 1.217 -13.458 1.00 96.19 82 TRP A O 1
ATOM 675 N N . PHE A 1 83 ? 9.922 -0.232 -12.105 1.00 96.62 83 PHE A N 1
ATOM 676 C CA . PHE A 1 83 ? 10.637 0.138 -10.883 1.00 96.62 83 PHE A CA 1
ATOM 677 C C . PHE A 1 83 ? 11.451 -1.013 -10.272 1.00 96.62 83 PHE A C 1
ATOM 679 O O . PHE A 1 83 ? 11.987 -0.882 -9.179 1.00 96.62 83 PHE A O 1
ATOM 686 N N . ALA A 1 84 ? 11.642 -2.115 -11.006 1.00 95.69 84 ALA A N 1
ATOM 687 C CA . ALA A 1 84 ? 12.363 -3.305 -10.538 1.00 95.69 84 ALA A CA 1
ATOM 688 C C . ALA A 1 84 ? 13.774 -3.022 -9.968 1.00 95.69 84 ALA A C 1
ATOM 690 O O . ALA A 1 84 ? 14.202 -3.637 -8.993 1.00 95.69 84 ALA A O 1
ATOM 691 N N . PHE A 1 85 ? 14.497 -2.053 -10.539 1.00 96.00 85 PHE A N 1
ATOM 692 C CA . PHE A 1 85 ? 15.837 -1.662 -10.083 1.00 96.00 85 PHE A CA 1
ATOM 693 C C . PHE A 1 85 ? 15.846 -0.959 -8.711 1.00 96.00 85 PHE A C 1
ATOM 695 O O . PHE A 1 85 ? 16.884 -0.909 -8.048 1.00 96.00 85 PHE A O 1
ATOM 702 N N . ALA A 1 86 ? 14.709 -0.412 -8.271 1.00 96.81 86 ALA A N 1
ATOM 703 C CA . ALA A 1 86 ? 14.602 0.433 -7.084 1.00 96.81 86 ALA A CA 1
ATOM 704 C C . ALA A 1 86 ? 15.044 -0.269 -5.798 1.00 96.81 86 ALA A C 1
ATOM 706 O O . ALA A 1 86 ? 15.620 0.364 -4.913 1.00 96.81 86 ALA A O 1
ATOM 707 N N . TYR A 1 87 ? 14.831 -1.583 -5.708 1.00 94.50 87 TYR A N 1
ATOM 708 C CA . TYR A 1 87 ? 15.208 -2.367 -4.536 1.00 94.50 87 TYR A CA 1
ATOM 709 C C . TYR A 1 87 ? 16.721 -2.333 -4.262 1.00 94.50 87 TYR A C 1
ATOM 711 O O . TYR A 1 87 ? 17.159 -2.421 -3.113 1.00 94.50 87 TYR A O 1
ATOM 719 N N . PHE A 1 88 ? 17.550 -2.153 -5.290 1.00 95.38 88 PHE A N 1
ATOM 720 C CA . PHE A 1 88 ? 19.008 -2.171 -5.152 1.00 95.38 88 PHE A CA 1
ATOM 721 C C . PHE A 1 88 ? 19.592 -0.817 -4.728 1.00 95.38 88 PHE A C 1
ATOM 723 O O . PHE A 1 88 ? 20.723 -0.769 -4.251 1.00 95.38 88 PHE A O 1
ATOM 730 N N . HIS A 1 89 ? 18.814 0.267 -4.797 1.00 95.50 89 HIS A N 1
ATOM 731 C CA . HIS A 1 89 ? 19.285 1.613 -4.477 1.00 95.50 89 HIS A CA 1
ATOM 732 C C . HIS A 1 89 ? 18.740 2.111 -3.123 1.00 95.50 89 HIS A C 1
ATOM 734 O O . HIS A 1 89 ? 17.521 2.119 -2.938 1.00 95.50 89 HIS A O 1
ATOM 740 N N . PRO A 1 90 ? 19.579 2.583 -2.175 1.00 93.50 90 PRO A N 1
ATOM 741 C CA . PRO A 1 90 ? 19.134 2.982 -0.833 1.00 93.50 90 PRO A CA 1
ATOM 742 C C . PRO A 1 90 ? 17.995 4.011 -0.812 1.00 93.50 90 PRO A C 1
ATOM 744 O O . PRO A 1 90 ? 17.071 3.883 -0.006 1.00 93.50 90 PRO A O 1
ATOM 747 N N . THR A 1 91 ? 18.025 4.991 -1.720 1.00 92.50 91 THR A N 1
ATOM 748 C CA . THR A 1 91 ? 16.995 6.040 -1.811 1.00 92.50 91 THR A CA 1
ATOM 749 C C . THR A 1 91 ? 15.642 5.483 -2.248 1.00 92.50 91 THR A C 1
ATOM 751 O O . THR A 1 91 ? 14.611 5.866 -1.699 1.00 92.50 91 THR A O 1
ATOM 754 N N . TYR A 1 92 ? 15.630 4.554 -3.210 1.00 95.38 92 TYR A N 1
ATOM 755 C CA . TYR A 1 92 ? 14.394 4.039 -3.803 1.00 95.38 92 TYR A CA 1
ATOM 756 C C . TYR A 1 92 ? 13.864 2.795 -3.101 1.00 95.38 92 TYR A C 1
ATOM 758 O O . TYR A 1 92 ? 12.661 2.564 -3.116 1.00 95.38 92 TYR A O 1
ATOM 766 N N . ARG A 1 93 ? 14.722 2.025 -2.421 1.00 96.19 93 ARG A N 1
ATOM 767 C CA . ARG A 1 93 ? 14.336 0.796 -1.717 1.00 96.19 93 ARG A CA 1
ATOM 768 C C . ARG A 1 93 ? 13.149 1.026 -0.785 1.00 96.19 93 ARG A C 1
ATOM 770 O O . ARG A 1 93 ? 12.205 0.246 -0.798 1.00 96.19 93 ARG A O 1
ATOM 777 N N . ARG A 1 94 ? 13.144 2.143 -0.048 1.00 94.06 94 ARG A N 1
ATOM 778 C CA . ARG A 1 94 ? 12.058 2.547 0.874 1.00 94.06 94 ARG A CA 1
ATOM 779 C C . ARG A 1 94 ? 10.733 2.901 0.183 1.00 94.06 94 ARG A C 1
ATOM 781 O O . ARG A 1 94 ? 9.746 3.148 0.867 1.00 94.06 94 ARG A O 1
ATOM 788 N N . ARG A 1 95 ? 10.726 2.971 -1.147 1.00 96.75 95 ARG A N 1
ATOM 789 C CA . ARG A 1 95 ? 9.566 3.220 -2.008 1.00 96.75 95 ARG A CA 1
ATOM 790 C C . ARG A 1 95 ? 9.126 1.958 -2.758 1.00 96.75 95 ARG A C 1
ATOM 792 O O . ARG A 1 95 ? 8.297 2.073 -3.646 1.00 96.75 95 ARG A O 1
ATOM 799 N N . THR A 1 96 ? 9.680 0.784 -2.438 1.00 98.19 96 THR A N 1
ATOM 800 C CA . THR A 1 96 ? 9.255 -0.497 -3.032 1.00 98.19 96 THR A CA 1
ATOM 801 C C . THR A 1 96 ? 8.298 -1.245 -2.112 1.00 98.19 96 THR A C 1
ATOM 803 O O . THR A 1 96 ? 8.430 -1.166 -0.883 1.00 98.19 96 THR A O 1
ATOM 806 N N . GLY A 1 97 ? 7.367 -2.002 -2.691 1.00 98.12 97 GLY A N 1
ATOM 807 C CA . GLY A 1 97 ? 6.386 -2.815 -1.973 1.00 98.12 97 GLY A CA 1
ATOM 808 C C . GLY A 1 97 ? 7.038 -3.800 -1.004 1.00 98.12 97 GLY A C 1
ATOM 809 O O . GLY A 1 97 ? 6.732 -3.797 0.186 1.00 98.12 97 GLY A O 1
ATOM 810 N N . ILE A 1 98 ? 7.995 -4.599 -1.484 1.00 97.69 98 ILE A N 1
ATOM 811 C CA . ILE A 1 98 ? 8.602 -5.690 -0.700 1.00 97.69 98 ILE A CA 1
ATOM 812 C C . ILE A 1 98 ? 9.478 -5.178 0.446 1.00 97.69 98 ILE A C 1
ATOM 814 O O . ILE A 1 98 ? 9.364 -5.667 1.571 1.00 97.69 98 ILE A O 1
ATOM 818 N N . ALA A 1 99 ? 10.323 -4.168 0.210 1.00 97.81 99 ALA A N 1
ATOM 819 C CA . ALA A 1 99 ? 11.140 -3.611 1.290 1.00 97.81 99 ALA A CA 1
ATOM 820 C C . ALA A 1 99 ? 10.271 -2.930 2.357 1.00 97.81 99 ALA A C 1
ATOM 822 O O . ALA A 1 99 ? 10.554 -3.025 3.552 1.00 97.81 99 ALA A O 1
ATOM 823 N N . THR A 1 100 ? 9.198 -2.261 1.928 1.00 98.06 100 THR A N 1
ATOM 824 C CA . THR A 1 100 ? 8.242 -1.637 2.843 1.00 98.06 100 THR A CA 1
ATOM 825 C C . THR A 1 100 ? 7.486 -2.680 3.657 1.00 98.06 100 THR A C 1
ATOM 827 O O . THR A 1 100 ? 7.329 -2.498 4.861 1.00 98.06 100 THR A O 1
ATOM 830 N N . ALA A 1 101 ? 7.079 -3.791 3.040 1.00 98.06 101 ALA A N 1
ATOM 831 C CA . ALA A 1 101 ? 6.420 -4.894 3.731 1.00 98.06 101 ALA A CA 1
ATOM 832 C C . ALA A 1 101 ? 7.287 -5.445 4.875 1.00 98.06 101 ALA A C 1
ATOM 834 O O . ALA A 1 101 ? 6.822 -5.550 6.011 1.00 98.06 101 ALA A O 1
ATOM 835 N N . ALA A 1 102 ? 8.571 -5.708 4.602 1.00 97.25 102 ALA A N 1
ATOM 836 C CA . ALA A 1 102 ? 9.521 -6.153 5.619 1.00 97.25 102 ALA A CA 1
ATOM 837 C C . ALA A 1 102 ? 9.674 -5.130 6.759 1.00 97.25 102 ALA A C 1
ATOM 839 O O . ALA A 1 102 ? 9.579 -5.495 7.932 1.00 97.25 102 ALA A O 1
ATOM 840 N N . ARG A 1 103 ? 9.829 -3.844 6.418 1.00 97.19 103 ARG A N 1
ATOM 841 C CA . ARG A 1 103 ? 9.980 -2.755 7.394 1.00 97.19 103 ARG A CA 1
ATOM 842 C C . ARG A 1 103 ? 8.746 -2.580 8.278 1.00 97.19 103 ARG A C 1
ATOM 844 O O . ARG A 1 103 ? 8.885 -2.438 9.488 1.00 97.19 103 ARG A O 1
ATOM 851 N N . LEU A 1 104 ? 7.545 -2.608 7.702 1.00 97.81 104 LEU A N 1
ATOM 852 C CA . LEU A 1 104 ? 6.298 -2.519 8.465 1.00 97.81 104 LEU A CA 1
ATOM 853 C C . LEU A 1 104 ? 6.139 -3.716 9.403 1.00 97.81 104 LEU A C 1
ATOM 855 O O . LEU A 1 104 ? 5.774 -3.544 10.564 1.00 97.81 104 LEU A O 1
ATOM 859 N N . ARG A 1 105 ? 6.473 -4.924 8.934 1.00 96.94 105 ARG A N 1
ATOM 860 C CA . ARG A 1 105 ? 6.382 -6.140 9.747 1.00 96.94 105 ARG A CA 1
ATOM 861 C C . ARG A 1 105 ? 7.333 -6.122 10.943 1.00 96.94 105 ARG A C 1
ATOM 863 O O . ARG A 1 105 ? 6.961 -6.592 12.016 1.00 96.94 105 ARG A O 1
ATOM 870 N N . GLU A 1 106 ? 8.540 -5.598 10.764 1.00 97.44 106 GLU A N 1
ATOM 871 C CA . GLU A 1 106 ? 9.482 -5.355 11.858 1.00 97.44 106 GLU A CA 1
ATOM 872 C C . GLU A 1 106 ? 8.958 -4.266 12.801 1.00 97.44 106 GLU A C 1
ATOM 874 O O . GLU A 1 106 ? 8.873 -4.482 14.011 1.00 97.44 106 GLU A O 1
ATOM 879 N N . ARG A 1 107 ? 8.510 -3.129 12.251 1.00 97.81 107 ARG A N 1
ATOM 880 C CA . ARG A 1 107 ? 8.027 -1.995 13.042 1.00 97.81 107 ARG A CA 1
ATOM 881 C C . ARG A 1 107 ? 6.842 -2.365 13.928 1.00 97.81 107 ARG A C 1
ATOM 883 O O . ARG A 1 107 ? 6.877 -2.053 15.112 1.00 97.81 107 ARG A O 1
ATOM 890 N N . TYR A 1 108 ? 5.839 -3.068 13.408 1.00 97.75 108 TYR A N 1
ATOM 891 C CA . TYR A 1 108 ? 4.646 -3.448 14.178 1.00 97.75 108 TYR A CA 1
ATOM 892 C C . TYR A 1 108 ? 4.939 -4.417 15.332 1.00 97.75 108 TYR A C 1
ATOM 894 O O . TYR A 1 108 ? 4.152 -4.506 16.269 1.00 97.75 108 TYR A O 1
ATOM 902 N N . ARG A 1 109 ? 6.082 -5.114 15.309 1.00 96.69 109 ARG A N 1
ATOM 903 C CA . ARG A 1 109 ? 6.537 -5.966 16.421 1.00 96.69 109 ARG A CA 1
ATOM 904 C C . ARG A 1 109 ? 7.323 -5.202 17.483 1.00 96.69 109 ARG A C 1
ATOM 906 O O . ARG A 1 109 ? 7.550 -5.744 18.560 1.00 96.69 109 ARG A O 1
ATOM 913 N N . SER A 1 110 ? 7.764 -3.984 17.181 1.00 98.25 110 SER A N 1
ATOM 914 C CA . SER A 1 110 ? 8.580 -3.194 18.096 1.00 98.25 110 SER A CA 1
ATOM 915 C C . SER A 1 110 ? 7.746 -2.589 19.225 1.00 98.25 110 SER A C 1
ATOM 917 O O . SER A 1 110 ? 6.644 -2.079 19.010 1.00 98.25 110 SER A O 1
ATOM 919 N N . GLU A 1 111 ? 8.320 -2.575 20.425 1.00 98.19 111 GLU A N 1
ATOM 920 C CA . GLU A 1 111 ? 7.727 -1.921 21.595 1.00 98.19 111 GLU A CA 1
ATOM 921 C C . GLU A 1 111 ? 7.549 -0.409 21.369 1.00 98.19 111 GLU A C 1
ATOM 923 O O . GLU A 1 111 ? 6.521 0.173 21.709 1.00 98.19 111 GLU A O 1
ATOM 928 N N . ALA A 1 112 ? 8.506 0.222 20.679 1.00 98.44 112 ALA A N 1
ATOM 929 C CA . ALA A 1 112 ? 8.432 1.635 20.319 1.00 98.44 112 ALA A CA 1
ATOM 930 C C . ALA A 1 112 ? 7.176 1.968 19.491 1.00 98.44 112 ALA A C 1
ATOM 932 O O . ALA A 1 112 ? 6.518 2.978 19.748 1.00 98.44 112 ALA A O 1
ATOM 933 N N . TYR A 1 113 ? 6.814 1.113 18.526 1.00 98.38 113 TYR A N 1
ATOM 934 C CA . TYR A 1 113 ? 5.596 1.304 17.741 1.00 98.38 113 TYR A CA 1
ATOM 935 C C . TYR A 1 113 ? 4.334 1.064 18.570 1.00 98.38 113 TYR A C 1
ATOM 937 O O . TYR A 1 113 ? 3.378 1.819 18.425 1.00 98.38 113 TYR A O 1
ATOM 945 N N . ARG A 1 114 ? 4.322 0.074 19.474 1.00 98.25 114 ARG A N 1
ATOM 946 C CA . ARG A 1 114 ? 3.183 -0.148 20.385 1.00 98.25 114 ARG A CA 1
ATOM 947 C C . ARG A 1 114 ? 2.898 1.087 21.237 1.00 98.25 114 ARG A C 1
ATOM 949 O O . ARG A 1 114 ? 1.758 1.535 21.298 1.00 98.25 114 ARG A O 1
ATOM 956 N N . GLN A 1 115 ? 3.937 1.697 21.802 1.00 98.31 115 GLN A N 1
ATOM 957 C CA . GLN A 1 115 ? 3.812 2.940 22.570 1.00 98.31 115 GLN A CA 1
ATOM 958 C C . GLN A 1 115 ? 3.358 4.120 21.702 1.00 98.31 115 GLN A C 1
ATOM 960 O O . GLN A 1 115 ? 2.549 4.939 22.134 1.00 98.31 115 GLN A O 1
ATOM 965 N N . GLN A 1 116 ? 3.867 4.221 20.470 1.00 98.31 116 GLN A N 1
ATOM 966 C CA . GLN A 1 116 ? 3.420 5.234 19.514 1.00 98.31 116 GLN A CA 1
ATOM 967 C C . GLN A 1 116 ? 1.937 5.060 19.163 1.00 98.31 116 GLN A C 1
ATOM 969 O O . GLN A 1 116 ? 1.203 6.046 19.135 1.00 98.31 116 GLN A O 1
ATOM 974 N N . TYR A 1 117 ? 1.503 3.824 18.918 1.00 98.31 117 TYR A N 1
ATOM 975 C CA . TYR A 1 117 ? 0.122 3.490 18.600 1.00 98.31 117 TYR A CA 1
ATOM 976 C C . TYR A 1 117 ? -0.814 3.775 19.778 1.00 98.31 117 TYR A C 1
ATOM 978 O O . TYR A 1 117 ? -1.858 4.380 19.566 1.00 98.31 117 TYR A O 1
ATOM 986 N N . ALA A 1 118 ? -0.424 3.432 21.011 1.00 97.94 118 ALA A N 1
ATOM 987 C CA . ALA A 1 118 ? -1.206 3.737 22.211 1.00 97.94 118 ALA A CA 1
ATOM 988 C C . ALA A 1 118 ? -1.460 5.247 22.361 1.00 97.94 118 ALA A C 1
ATOM 990 O O . ALA A 1 118 ? -2.610 5.665 22.456 1.00 97.94 118 ALA A O 1
ATOM 991 N N . ARG A 1 119 ? -0.409 6.074 22.247 1.00 97.69 119 ARG A N 1
ATOM 992 C CA . ARG A 1 119 ? -0.544 7.545 22.260 1.00 97.69 119 ARG A CA 1
ATOM 993 C C . ARG A 1 119 ? -1.418 8.062 21.119 1.00 97.69 119 ARG A C 1
ATOM 995 O O . ARG A 1 119 ? -2.232 8.955 21.311 1.00 97.69 119 ARG A O 1
ATOM 1002 N N . PHE A 1 120 ? -1.253 7.506 19.917 1.00 96.88 120 PHE A N 1
ATOM 1003 C CA . PHE A 1 120 ? -2.103 7.856 18.780 1.00 96.88 120 PHE A CA 1
ATOM 1004 C C . PHE A 1 120 ? -3.574 7.529 19.054 1.00 96.88 120 PHE A C 1
ATOM 1006 O O . PHE A 1 120 ? -4.427 8.343 18.723 1.00 96.88 120 PHE A O 1
ATOM 1013 N N . ARG A 1 121 ? -3.879 6.377 19.663 1.00 95.25 121 ARG A N 1
ATOM 1014 C CA . ARG A 1 121 ? -5.252 5.992 20.014 1.00 95.25 121 ARG A CA 1
ATOM 1015 C C . ARG A 1 121 ? -5.862 6.904 21.063 1.00 95.25 121 ARG A C 1
ATOM 1017 O O . ARG A 1 121 ? -6.978 7.349 20.850 1.00 95.25 121 ARG A O 1
ATOM 1024 N N . GLU A 1 122 ? -5.118 7.257 22.107 1.00 95.31 122 GLU A N 1
ATOM 1025 C CA . GLU A 1 122 ? -5.585 8.215 23.117 1.00 95.31 122 GLU A CA 1
ATOM 1026 C C . GLU A 1 122 ? -6.016 9.551 22.501 1.00 95.31 122 GLU A C 1
ATOM 1028 O O . GLU A 1 122 ? -7.023 10.113 22.916 1.00 95.31 122 GLU A O 1
ATOM 1033 N N . GLU A 1 123 ? -5.283 10.063 21.507 1.00 93.31 123 GLU A N 1
ATOM 1034 C CA . GLU A 1 123 ? -5.657 11.300 20.811 1.00 93.31 123 GLU A CA 1
ATOM 1035 C C . GLU A 1 123 ? -6.763 11.087 19.772 1.00 93.31 123 GLU A C 1
ATOM 1037 O O . GLU A 1 123 ? -7.684 11.894 19.673 1.00 93.31 123 GLU A O 1
ATOM 1042 N N . PHE A 1 124 ? -6.696 10.001 18.999 1.00 93.06 124 PHE A N 1
ATOM 1043 C CA . PHE A 1 124 ? -7.661 9.719 17.939 1.00 93.06 124 PHE A CA 1
ATOM 1044 C C . PHE A 1 124 ? -9.054 9.395 18.493 1.00 93.06 124 PHE A C 1
ATOM 1046 O O . PHE A 1 124 ? -10.042 9.782 17.884 1.00 93.06 124 PHE A O 1
ATOM 1053 N N . ASP A 1 125 ? -9.142 8.748 19.657 1.00 90.75 125 ASP A N 1
ATOM 1054 C CA . ASP A 1 125 ? -10.408 8.399 20.318 1.00 90.75 125 ASP A CA 1
ATOM 1055 C C . ASP A 1 125 ? -11.127 9.614 20.925 1.00 90.75 125 ASP A C 1
ATOM 1057 O O . ASP A 1 125 ? -12.303 9.525 21.271 1.00 90.75 125 ASP A O 1
ATOM 1061 N N . LYS A 1 126 ? -10.445 10.763 21.037 1.00 91.25 126 LYS A N 1
ATOM 1062 C CA . LYS A 1 126 ? -11.081 12.046 21.384 1.00 91.25 126 LYS A CA 1
ATOM 1063 C C . LYS A 1 126 ? -11.787 12.685 20.187 1.00 91.25 126 LYS A C 1
ATOM 1065 O O . LYS A 1 126 ? -12.578 13.607 20.383 1.00 91.25 126 LYS A O 1
ATOM 1070 N N . LEU A 1 127 ? -11.455 12.266 18.966 1.00 89.44 127 LEU A N 1
ATOM 1071 C CA . LEU A 1 127 ? -12.128 12.721 17.755 1.00 89.44 127 LEU A CA 1
ATOM 1072 C C . LEU A 1 127 ? -13.434 11.949 17.573 1.00 89.44 127 LEU A C 1
ATOM 1074 O O . LEU A 1 127 ? -13.589 10.838 18.076 1.00 89.44 127 LEU A O 1
ATOM 1078 N N . ASP A 1 128 ? -14.358 12.524 16.808 1.00 81.94 128 ASP A N 1
ATOM 1079 C CA . ASP A 1 128 ? -15.547 11.793 16.391 1.00 81.94 128 ASP A CA 1
ATOM 1080 C C . ASP A 1 128 ? -15.122 10.643 15.464 1.00 81.94 128 ASP A C 1
ATOM 1082 O O . ASP A 1 128 ? -14.634 10.864 14.350 1.00 81.94 128 ASP A O 1
ATOM 1086 N N . SER A 1 129 ? -15.247 9.409 15.961 1.00 71.94 129 SER A N 1
ATOM 1087 C CA . SER A 1 129 ? -14.876 8.196 15.234 1.00 71.94 129 SER A CA 1
ATOM 1088 C C . SER A 1 129 ? -15.830 7.871 14.089 1.00 71.94 129 SER A C 1
ATOM 1090 O O . SER A 1 129 ? -15.434 7.129 13.183 1.00 71.94 129 SER A O 1
ATOM 1092 N N . ASP A 1 130 ? -17.049 8.414 14.133 1.00 75.06 130 ASP A N 1
ATO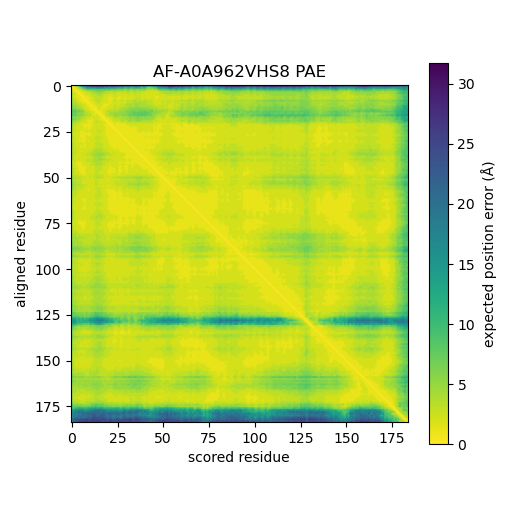M 1093 C CA . ASP A 1 130 ? -18.075 8.250 13.104 1.00 75.06 130 ASP A CA 1
ATOM 1094 C C . ASP A 1 130 ? -17.964 9.334 12.016 1.00 75.06 130 ASP A C 1
ATOM 1096 O O . ASP A 1 130 ? -18.540 9.189 10.934 1.00 75.06 130 ASP A O 1
ATOM 1100 N N . ASP A 1 131 ? -17.153 10.373 12.251 1.00 86.31 131 ASP A N 1
ATOM 1101 C CA . ASP A 1 131 ? -16.812 11.385 11.256 1.00 86.31 131 ASP A CA 1
ATOM 1102 C C . ASP A 1 131 ? -15.660 10.929 10.344 1.00 86.31 131 ASP A C 1
ATOM 1104 O O . ASP A 1 131 ? -14.496 10.792 10.739 1.00 86.31 131 ASP A O 1
ATOM 1108 N N . ASP A 1 132 ? -15.975 10.764 9.061 1.00 89.69 132 ASP A N 1
ATOM 1109 C CA . ASP A 1 132 ? -15.013 10.519 7.989 1.00 89.69 132 ASP A CA 1
ATOM 1110 C C . ASP A 1 132 ? -13.878 11.553 7.967 1.00 89.69 132 ASP A C 1
ATOM 1112 O O . ASP A 1 132 ? -12.741 11.211 7.629 1.00 89.69 132 ASP A O 1
ATOM 1116 N N . ALA A 1 133 ? -14.145 12.814 8.324 1.00 91.62 133 ALA A N 1
ATOM 1117 C CA . ALA A 1 133 ? -13.126 13.855 8.283 1.00 91.62 133 ALA A CA 1
ATOM 1118 C C . ALA A 1 133 ? -11.977 13.559 9.260 1.00 91.62 133 ALA A C 1
ATOM 1120 O O . ALA A 1 133 ? -10.814 13.762 8.892 1.00 91.62 133 ALA A O 1
ATOM 1121 N N . SER A 1 134 ? -12.268 12.994 10.439 1.00 92.81 134 SER A N 1
ATOM 1122 C CA . SER A 1 134 ? -11.267 12.510 11.401 1.00 92.81 134 SER A CA 1
ATOM 1123 C C . SER A 1 134 ? -10.337 11.482 10.760 1.00 92.81 134 SER A C 1
ATOM 1125 O O . SER A 1 134 ? -9.109 11.594 10.843 1.00 92.81 134 SER A O 1
ATOM 1127 N N . TRP A 1 135 ? -10.907 10.504 10.051 1.00 94.75 135 TRP A N 1
ATOM 1128 C CA . TRP A 1 135 ? -10.142 9.470 9.358 1.00 94.75 135 TRP A CA 1
ATOM 1129 C C . TRP A 1 135 ? -9.340 10.023 8.186 1.00 94.75 135 TRP A C 1
ATOM 1131 O O . TRP A 1 135 ? -8.200 9.610 7.994 1.00 94.75 135 TRP A O 1
ATOM 1141 N N . LEU A 1 136 ? -9.900 10.940 7.395 1.00 96.25 136 LEU A N 1
ATOM 1142 C CA . LEU A 1 136 ? -9.279 11.465 6.178 1.00 96.25 136 LEU A CA 1
ATOM 1143 C C . LEU A 1 136 ? -8.156 12.463 6.457 1.00 96.25 136 LEU A C 1
ATOM 1145 O O . LEU A 1 136 ? -7.111 12.389 5.803 1.00 96.25 136 LEU A O 1
ATOM 1149 N N . ASN A 1 137 ? -8.357 13.358 7.424 1.00 94.31 137 ASN A N 1
ATOM 1150 C CA . ASN A 1 137 ? -7.451 14.472 7.707 1.00 94.31 137 ASN A CA 1
ATOM 1151 C C . ASN A 1 137 ? -6.333 14.108 8.694 1.00 94.31 137 ASN A C 1
ATOM 1153 O O . ASN A 1 137 ? -5.343 14.832 8.791 1.00 94.31 137 ASN A O 1
ATOM 1157 N N . THR A 1 138 ? -6.449 12.968 9.377 1.00 93.88 138 THR A N 1
ATOM 1158 C CA . THR A 1 138 ? -5.433 12.482 10.314 1.00 93.88 138 THR A CA 1
ATOM 1159 C C . THR A 1 138 ? -4.521 11.458 9.643 1.00 93.88 138 THR A C 1
ATOM 1161 O O . THR A 1 138 ? -4.967 10.622 8.850 1.00 93.88 138 THR A O 1
ATOM 1164 N N . ARG A 1 139 ? -3.225 11.490 9.978 1.00 96.25 139 ARG A N 1
ATOM 1165 C CA . ARG A 1 139 ? -2.295 10.407 9.635 1.00 96.25 139 ARG A CA 1
ATOM 1166 C C . ARG A 1 139 ? -2.608 9.200 10.512 1.00 96.25 139 ARG A C 1
ATOM 1168 O O . ARG A 1 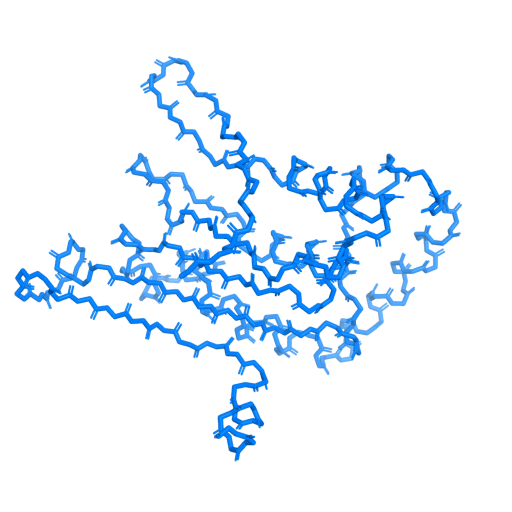139 ? -2.374 9.239 11.716 1.00 96.25 139 ARG A O 1
ATOM 1175 N N . LEU A 1 140 ? -3.124 8.145 9.898 1.00 97.50 140 LEU A N 1
ATOM 1176 C CA . LEU A 1 140 ? -3.520 6.937 10.610 1.00 97.50 140 LEU A CA 1
ATOM 1177 C C . LEU A 1 140 ? -2.314 6.037 10.902 1.00 97.50 140 LEU A C 1
ATOM 1179 O O . LEU A 1 140 ? -1.381 5.956 10.103 1.00 97.50 140 LEU A O 1
ATOM 1183 N N . LEU A 1 141 ? -2.367 5.332 12.031 1.00 98.25 141 LEU A N 1
ATOM 1184 C CA . LEU A 1 141 ? -1.461 4.233 12.359 1.00 98.25 141 LEU A CA 1
ATOM 1185 C C . LEU A 1 141 ? -2.250 2.925 12.394 1.00 98.25 141 LEU A C 1
ATOM 1187 O O . LEU A 1 141 ? -3.376 2.883 12.895 1.00 98.25 141 LEU A O 1
ATOM 1191 N N . ALA A 1 142 ? -1.663 1.855 11.862 1.00 98.12 142 ALA A N 1
ATOM 1192 C CA . ALA A 1 142 ? -2.299 0.545 11.863 1.00 98.12 142 ALA A CA 1
ATOM 1193 C C . ALA A 1 142 ? -2.197 -0.111 13.247 1.00 98.12 142 ALA A C 1
ATOM 1195 O O . ALA A 1 142 ? -1.153 -0.039 13.896 1.00 98.12 142 ALA A O 1
ATOM 1196 N N . ASP A 1 143 ? -3.264 -0.786 13.670 1.00 98.19 143 ASP A N 1
ATOM 1197 C CA . ASP A 1 143 ? -3.272 -1.600 14.888 1.00 98.19 143 ASP A CA 1
ATOM 1198 C C . ASP A 1 143 ? -2.223 -2.728 14.760 1.00 98.19 143 ASP A C 1
ATOM 1200 O O . ASP A 1 143 ? -2.372 -3.577 13.873 1.00 98.19 143 ASP A O 1
ATOM 1204 N N . PRO A 1 144 ? -1.159 -2.752 15.592 1.00 97.50 144 PRO A N 1
ATOM 1205 C CA . PRO A 1 144 ? -0.060 -3.707 15.444 1.00 97.50 144 PRO A CA 1
ATOM 1206 C C . PRO A 1 144 ? -0.481 -5.165 15.660 1.00 97.50 144 PRO A C 1
ATOM 1208 O O . PRO A 1 144 ? 0.184 -6.068 15.148 1.00 97.50 144 PRO A O 1
ATOM 1211 N N . ASP A 1 145 ? -1.575 -5.406 16.387 1.00 97.00 145 ASP A N 1
ATOM 1212 C CA . ASP A 1 145 ? -2.056 -6.753 16.695 1.00 97.00 145 ASP A CA 1
ATOM 1213 C C . ASP A 1 145 ? -3.032 -7.265 15.623 1.00 97.00 145 ASP A C 1
ATOM 1215 O O . ASP A 1 145 ? -3.091 -8.469 15.328 1.00 97.00 145 ASP A O 1
ATOM 1219 N N . LYS A 1 146 ? -3.756 -6.355 14.959 1.00 97.62 146 LYS A N 1
ATOM 1220 C CA . LYS A 1 146 ? -4.713 -6.711 13.897 1.00 97.62 146 LYS A CA 1
ATOM 1221 C C . LYS A 1 146 ? -4.106 -6.687 12.501 1.00 97.62 146 LYS A C 1
ATOM 1223 O O . LYS A 1 146 ? -4.423 -7.575 11.710 1.00 97.62 146 LYS A O 1
ATOM 1228 N N . ALA A 1 147 ? -3.242 -5.722 12.191 1.00 97.88 147 ALA A N 1
ATOM 1229 C CA . ALA A 1 147 ? -2.718 -5.525 10.844 1.00 97.88 147 ALA A CA 1
ATOM 1230 C C . ALA A 1 147 ? -1.992 -6.774 10.311 1.00 97.88 147 ALA A C 1
ATOM 1232 O O . ALA A 1 147 ? -1.133 -7.368 10.969 1.00 97.88 147 ALA A O 1
ATOM 1233 N N . ARG A 1 148 ? -2.338 -7.168 9.085 1.00 97.44 148 ARG A N 1
ATOM 1234 C CA . ARG A 1 148 ? -1.741 -8.278 8.342 1.00 97.44 148 ARG A CA 1
ATOM 1235 C C . ARG A 1 148 ? -1.001 -7.696 7.148 1.00 97.44 148 ARG A C 1
ATOM 1237 O O . ARG A 1 148 ? -1.612 -7.159 6.230 1.00 97.44 148 ARG A O 1
ATOM 1244 N N . VAL A 1 149 ? 0.326 -7.799 7.146 1.00 97.81 149 VAL A N 1
ATOM 1245 C CA . VAL A 1 149 ? 1.135 -7.275 6.036 1.00 97.81 149 VAL A CA 1
ATOM 1246 C C . VAL A 1 149 ? 1.148 -8.302 4.905 1.00 97.81 149 VAL A C 1
ATOM 1248 O O . VAL A 1 149 ? 1.813 -9.336 5.005 1.00 97.81 149 VAL A O 1
ATOM 1251 N N . ARG A 1 150 ? 0.375 -8.027 3.848 1.00 98.06 150 ARG A N 1
ATOM 1252 C CA . ARG A 1 150 ? 0.163 -8.934 2.711 1.00 98.06 150 ARG A CA 1
ATOM 1253 C C . ARG A 1 150 ? 0.404 -8.203 1.398 1.00 98.06 150 ARG A C 1
ATOM 1255 O O . ARG A 1 150 ? -0.442 -7.438 0.940 1.00 98.06 150 ARG A O 1
ATOM 1262 N N . VAL A 1 151 ? 1.584 -8.405 0.827 1.00 98.50 151 VAL A N 1
ATOM 1263 C CA . VAL A 1 151 ? 2.106 -7.628 -0.294 1.00 98.50 151 VAL A CA 1
ATOM 1264 C C . VAL A 1 151 ? 2.621 -8.533 -1.396 1.00 98.50 151 VAL A C 1
ATOM 1266 O O .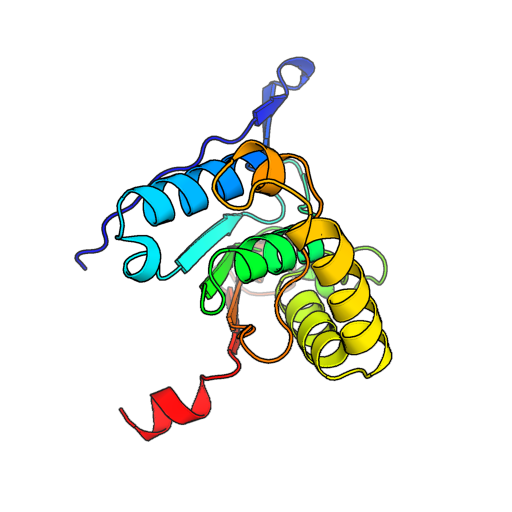 VAL A 1 151 ? 3.413 -9.443 -1.165 1.00 98.50 151 VAL A O 1
ATOM 1269 N N . TYR A 1 152 ? 2.211 -8.209 -2.609 1.00 98.56 152 TYR A N 1
ATOM 1270 C CA . TYR A 1 152 ? 2.685 -8.793 -3.847 1.00 98.56 152 TYR A CA 1
ATOM 1271 C C . TYR A 1 152 ? 3.273 -7.667 -4.691 1.00 98.56 152 TYR A C 1
ATOM 1273 O O . TYR A 1 152 ? 2.732 -6.560 -4.706 1.00 98.56 152 TYR A O 1
ATOM 1281 N N . ALA A 1 153 ? 4.378 -7.929 -5.380 1.00 98.44 153 ALA A N 1
ATOM 1282 C CA . ALA A 1 153 ? 4.955 -6.978 -6.322 1.00 98.44 153 ALA A CA 1
ATOM 1283 C C . ALA A 1 153 ? 5.288 -7.663 -7.645 1.00 98.44 153 ALA A C 1
ATOM 1285 O O . ALA A 1 153 ? 5.884 -8.741 -7.650 1.00 98.44 153 ALA A O 1
ATOM 1286 N N . THR A 1 154 ? 4.924 -7.039 -8.763 1.00 98.38 154 THR A N 1
ATOM 1287 C CA . THR A 1 154 ? 5.224 -7.551 -10.107 1.00 98.38 154 THR A CA 1
ATOM 1288 C C . THR A 1 154 ? 6.304 -6.721 -10.769 1.00 98.38 154 THR A C 1
ATOM 1290 O O . THR A 1 154 ? 6.175 -5.507 -10.895 1.00 98.38 154 THR A O 1
ATOM 1293 N N . HIS A 1 155 ? 7.370 -7.369 -11.234 1.00 98.06 155 HIS A N 1
ATOM 1294 C CA . HIS A 1 155 ? 8.469 -6.731 -11.957 1.00 98.06 155 HIS A CA 1
ATOM 1295 C C . HIS A 1 155 ? 8.510 -7.234 -13.395 1.00 98.06 155 HIS A C 1
ATOM 1297 O O . HIS A 1 155 ? 8.505 -8.437 -13.649 1.00 98.06 155 HIS A O 1
ATOM 1303 N N . SER A 1 156 ? 8.637 -6.316 -14.350 1.00 97.75 156 SER A N 1
ATOM 1304 C CA . SER A 1 156 ? 9.035 -6.655 -15.714 1.00 97.75 156 SER A CA 1
ATOM 1305 C C . SER A 1 156 ? 10.554 -6.569 -15.803 1.00 97.75 156 SER A C 1
ATOM 1307 O O . SER A 1 156 ? 11.105 -5.524 -16.150 1.00 97.75 156 SER A O 1
ATOM 1309 N N . THR A 1 157 ? 11.243 -7.662 -15.475 1.00 96.88 157 THR A N 1
ATOM 1310 C CA . THR A 1 157 ? 12.712 -7.722 -15.449 1.00 96.88 157 THR A CA 1
ATOM 1311 C C . THR A 1 157 ? 13.311 -7.244 -16.770 1.00 96.88 157 THR A C 1
ATOM 1313 O O . THR A 1 157 ? 14.232 -6.441 -16.762 1.00 96.88 157 THR A O 1
ATOM 1316 N N . HIS A 1 158 ? 12.712 -7.619 -17.901 1.00 96.56 158 HIS A N 1
ATOM 1317 C CA . HIS A 1 158 ? 13.168 -7.218 -19.236 1.00 96.56 158 HIS A CA 1
ATOM 1318 C C . HIS A 1 158 ? 13.035 -5.716 -19.563 1.00 96.56 158 HIS A C 1
ATOM 1320 O O . HIS A 1 158 ? 13.542 -5.287 -20.595 1.00 96.56 158 HIS A O 1
ATOM 1326 N N . LYS A 1 159 ? 12.324 -4.914 -18.752 1.00 95.44 159 LYS A N 1
ATOM 1327 C CA . LYS A 1 159 ? 12.184 -3.464 -18.989 1.00 95.44 159 LYS A CA 1
ATOM 1328 C C . LYS A 1 159 ? 13.339 -2.663 -18.398 1.00 95.44 159 LYS A C 1
ATOM 1330 O O . LYS A 1 159 ? 13.769 -1.679 -18.990 1.00 95.44 159 LYS A O 1
ATOM 1335 N N . ARG A 1 160 ? 13.774 -3.018 -17.187 1.00 92.19 160 ARG A N 1
ATOM 1336 C CA . ARG A 1 160 ? 14.665 -2.173 -16.366 1.00 92.19 160 ARG A CA 1
ATOM 1337 C C . ARG A 1 160 ? 15.816 -2.928 -15.705 1.00 92.19 160 ARG A C 1
ATOM 1339 O O . ARG A 1 160 ? 16.591 -2.317 -14.978 1.00 92.19 160 ARG A O 1
ATOM 1346 N N . LEU A 1 161 ? 15.916 -4.231 -15.945 1.00 95.81 161 LEU A N 1
ATOM 1347 C CA . LEU A 1 161 ? 17.009 -5.107 -15.534 1.00 95.81 161 LEU A CA 1
ATOM 1348 C C . LEU A 1 161 ? 17.433 -5.971 -16.738 1.00 95.81 161 LEU A C 1
ATOM 1350 O O . LEU A 1 161 ? 16.883 -5.859 -17.834 1.00 95.81 161 LEU A O 1
ATOM 1354 N N . THR A 1 162 ? 18.423 -6.838 -16.541 1.00 96.62 162 THR A N 1
ATOM 1355 C CA . THR A 1 162 ? 18.924 -7.729 -17.594 1.00 96.62 162 THR A CA 1
ATOM 1356 C C . THR A 1 162 ? 18.107 -9.018 -17.645 1.00 96.62 162 THR A C 1
ATOM 1358 O O . THR A 1 162 ? 18.232 -9.869 -16.766 1.00 96.62 162 THR A O 1
ATOM 1361 N N . ALA A 1 163 ? 17.280 -9.177 -18.680 1.00 97.88 163 ALA A N 1
ATOM 1362 C CA . ALA A 1 163 ? 16.575 -10.420 -19.002 1.00 97.88 163 ALA A CA 1
ATOM 1363 C C . ALA A 1 163 ? 16.151 -10.444 -20.481 1.00 97.88 163 ALA A C 1
ATOM 1365 O O . ALA A 1 163 ? 16.031 -9.397 -21.118 1.00 97.88 163 ALA A O 1
ATOM 1366 N N . LEU A 1 164 ? 15.876 -11.637 -21.018 1.00 97.69 164 LEU A N 1
ATOM 1367 C CA . LEU A 1 164 ? 15.215 -11.783 -22.319 1.00 97.69 164 LEU A CA 1
ATOM 1368 C C . LEU A 1 164 ? 13.793 -11.198 -22.273 1.00 97.69 164 LEU A C 1
ATOM 1370 O O . LEU A 1 164 ? 13.183 -11.104 -21.203 1.00 97.69 164 LEU A O 1
ATOM 1374 N N . ARG A 1 165 ? 13.241 -10.837 -23.442 1.00 96.12 165 ARG A N 1
ATOM 1375 C CA . ARG A 1 165 ? 11.838 -10.397 -23.560 1.00 96.12 165 ARG A CA 1
ATOM 1376 C C . ARG A 1 165 ? 10.904 -11.411 -22.891 1.00 96.12 165 ARG A C 1
ATOM 1378 O O . ARG A 1 165 ? 11.172 -12.604 -22.923 1.00 96.12 165 ARG A O 1
ATOM 1385 N N . GLN A 1 166 ? 9.818 -10.912 -22.295 1.00 96.62 166 GLN A N 1
ATOM 1386 C CA . GLN A 1 166 ? 8.866 -11.668 -21.459 1.00 96.62 166 GLN A CA 1
ATOM 1387 C C . GLN A 1 166 ? 9.386 -12.071 -20.066 1.00 96.62 166 GLN A C 1
ATOM 1389 O O . GLN A 1 166 ? 8.589 -12.484 -19.226 1.00 96.62 166 GLN A O 1
ATOM 1394 N N . GLY A 1 167 ? 10.672 -11.865 -19.755 1.00 97.94 167 GLY A N 1
ATOM 1395 C CA . GLY A 1 167 ? 11.197 -12.073 -18.405 1.00 97.94 167 GLY A CA 1
ATOM 1396 C C . GLY A 1 167 ? 10.508 -11.169 -17.377 1.00 97.94 167 GLY A C 1
ATOM 1397 O O . GLY A 1 167 ? 10.545 -9.940 -17.504 1.00 97.94 167 GLY A O 1
ATOM 1398 N N . SER A 1 168 ? 9.880 -11.773 -16.369 1.00 98.06 168 SER A N 1
ATOM 1399 C CA . SER A 1 168 ? 9.178 -11.091 -15.276 1.00 98.06 168 SER A CA 1
ATOM 1400 C C . SER A 1 168 ? 9.318 -11.866 -13.965 1.00 98.06 168 SER A C 1
ATOM 1402 O O . SER A 1 168 ? 9.710 -13.032 -13.964 1.00 98.06 168 SER A O 1
ATOM 1404 N N . MET A 1 169 ? 9.041 -11.200 -12.846 1.00 98.12 169 MET A N 1
ATOM 1405 C CA . MET A 1 169 ? 9.099 -11.779 -11.504 1.00 98.12 169 MET A CA 1
ATOM 1406 C C . MET A 1 169 ? 7.875 -11.345 -10.701 1.00 98.12 169 MET A C 1
ATOM 1408 O O . MET A 1 169 ? 7.442 -10.195 -10.796 1.00 98.12 169 MET A O 1
ATOM 1412 N N . ILE A 1 170 ? 7.352 -12.262 -9.889 1.00 97.94 170 ILE A N 1
ATOM 1413 C CA . ILE A 1 170 ? 6.372 -11.966 -8.846 1.00 97.94 170 ILE A CA 1
ATOM 1414 C C . ILE A 1 170 ? 7.078 -12.165 -7.513 1.00 97.94 170 ILE A C 1
ATOM 1416 O O . ILE A 1 170 ? 7.560 -13.258 -7.218 1.00 97.94 170 ILE A O 1
ATOM 1420 N N . HIS A 1 171 ? 7.130 -11.111 -6.712 1.00 97.62 171 HIS A N 1
ATOM 1421 C CA . HIS A 1 171 ? 7.657 -11.160 -5.357 1.00 97.62 171 HIS A CA 1
ATOM 1422 C C . HIS A 1 171 ? 6.499 -11.254 -4.376 1.00 97.62 171 HIS A C 1
ATOM 1424 O O . HIS A 1 171 ? 5.529 -10.502 -4.486 1.00 97.62 171 HIS A O 1
ATOM 1430 N N . VAL A 1 172 ? 6.610 -12.163 -3.411 1.00 97.12 172 VAL A N 1
ATOM 1431 C CA . VAL A 1 172 ? 5.556 -12.439 -2.431 1.00 97.12 172 VAL A CA 1
ATOM 1432 C C . VAL A 1 172 ? 6.080 -12.153 -1.029 1.00 97.12 172 VAL A C 1
ATOM 1434 O O . VAL A 1 172 ? 7.044 -12.767 -0.577 1.00 97.12 172 VAL A O 1
ATOM 1437 N N . TYR A 1 173 ? 5.416 -11.235 -0.333 1.00 96.62 173 TYR A N 1
ATOM 1438 C CA . TYR A 1 173 ? 5.546 -11.005 1.101 1.00 96.62 173 TYR A CA 1
ATOM 1439 C C . TYR A 1 173 ? 4.143 -11.048 1.712 1.00 96.62 173 TYR A C 1
ATOM 1441 O O . TYR A 1 173 ? 3.523 -10.018 1.967 1.00 96.62 173 TYR A O 1
ATOM 1449 N N . ASP A 1 174 ? 3.603 -12.247 1.909 1.00 94.88 174 ASP A N 1
ATOM 1450 C CA . ASP A 1 174 ? 2.292 -12.435 2.530 1.00 94.88 174 ASP A CA 1
ATOM 1451 C C . ASP A 1 174 ? 2.463 -13.164 3.865 1.00 94.88 174 ASP A C 1
ATOM 1453 O O . ASP A 1 174 ? 2.890 -14.318 3.919 1.00 94.88 174 ASP A O 1
ATOM 1457 N N . GLN A 1 175 ? 2.163 -12.447 4.954 1.00 89.62 175 GLN A N 1
ATOM 1458 C CA . GLN A 1 175 ? 2.227 -12.962 6.321 1.00 89.62 175 GLN A CA 1
ATOM 1459 C C . GLN A 1 175 ? 1.430 -14.263 6.505 1.00 89.62 175 GLN A C 1
ATOM 1461 O O . GLN A 1 175 ? 1.806 -15.078 7.347 1.00 89.62 175 GLN A O 1
ATOM 1466 N N . ASP A 1 176 ? 0.372 -14.462 5.720 1.00 88.88 176 ASP A N 1
ATOM 1467 C CA . ASP A 1 176 ? -0.530 -15.606 5.828 1.00 88.88 176 ASP A CA 1
ATOM 1468 C C . ASP A 1 176 ? -0.285 -16.646 4.714 1.00 88.88 176 ASP A C 1
ATOM 1470 O O . ASP A 1 176 ? -1.068 -17.586 4.581 1.00 88.88 176 ASP A O 1
ATOM 1474 N N . PHE A 1 177 ? 0.770 -16.491 3.897 1.00 82.00 177 PHE A N 1
ATOM 1475 C CA . PHE A 1 177 ? 0.991 -17.318 2.702 1.00 82.00 177 PHE A CA 1
ATOM 1476 C C . PHE A 1 177 ? 1.065 -18.811 3.021 1.00 82.00 177 PHE A C 1
ATOM 1478 O O . PHE A 1 177 ? 0.354 -19.601 2.414 1.00 82.00 177 PHE A O 1
ATOM 1485 N N . LYS A 1 178 ? 1.901 -19.197 3.995 1.00 65.38 178 LYS A N 1
ATOM 1486 C CA . LYS A 1 178 ? 2.126 -20.612 4.331 1.00 65.38 178 LYS A CA 1
ATOM 1487 C C . LYS A 1 178 ? 0.861 -21.289 4.847 1.00 65.38 178 LYS A C 1
ATOM 1489 O O . LYS A 1 178 ? 0.480 -22.316 4.309 1.00 65.38 178 LYS A O 1
ATOM 1494 N N . HIS A 1 179 ? 0.171 -20.657 5.797 1.00 62.53 179 HIS A N 1
ATOM 1495 C CA . HIS A 1 179 ? -1.076 -21.187 6.351 1.00 62.53 179 HIS A CA 1
ATOM 1496 C C . HIS A 1 179 ? -2.134 -21.425 5.263 1.00 62.53 179 HIS A C 1
ATOM 1498 O O . HIS A 1 179 ? -2.776 -22.460 5.247 1.00 62.53 179 HIS A O 1
ATOM 1504 N N . LYS A 1 180 ? -2.271 -20.510 4.295 1.00 60.34 180 LYS A N 1
ATOM 1505 C CA . LYS A 1 180 ? -3.284 -20.639 3.234 1.00 60.34 180 LYS A CA 1
ATOM 1506 C C . LYS A 1 180 ? -2.913 -21.605 2.109 1.00 60.34 180 LYS A C 1
ATOM 1508 O O . LYS A 1 180 ? -3.806 -22.004 1.374 1.00 60.34 180 LYS A O 1
ATOM 1513 N N . VAL A 1 181 ? -1.628 -21.909 1.928 1.00 62.28 181 VAL A N 1
ATOM 1514 C CA . VAL A 1 181 ? -1.150 -22.865 0.913 1.00 62.28 181 VAL A CA 1
ATOM 1515 C C . VAL A 1 181 ? -1.084 -24.284 1.477 1.00 62.28 181 VAL A C 1
ATOM 1517 O O . VAL A 1 181 ? -1.267 -25.226 0.724 1.00 62.28 181 VAL A O 1
ATOM 1520 N N . GLU A 1 182 ? -0.841 -24.446 2.779 1.00 52.97 182 GLU A N 1
ATOM 1521 C CA . GLU A 1 182 ? -0.881 -25.754 3.451 1.00 52.97 182 GLU A CA 1
ATOM 1522 C C . GLU A 1 182 ? -2.321 -26.256 3.675 1.00 52.97 182 GLU A C 1
ATOM 1524 O O . GLU A 1 182 ? -2.549 -27.461 3.632 1.00 52.97 182 GLU A O 1
ATOM 1529 N N . ASP A 1 183 ? -3.288 -25.348 3.855 1.00 48.62 183 ASP A N 1
ATOM 1530 C CA . ASP A 1 183 ? -4.715 -25.670 4.038 1.00 48.62 183 ASP A CA 1
ATOM 1531 C C . ASP A 1 183 ? -5.508 -25.819 2.712 1.00 48.62 183 ASP A C 1
ATOM 1533 O O . ASP A 1 183 ? -6.731 -25.996 2.749 1.00 48.62 183 ASP A O 1
ATOM 1537 N N . ALA A 1 184 ? -4.852 -25.704 1.548 1.00 48.25 184 ALA A N 1
ATOM 1538 C CA . ALA A 1 184 ? -5.460 -25.762 0.208 1.00 48.25 184 ALA A CA 1
ATOM 1539 C C . ALA A 1 184 ? -5.053 -27.025 -0.563 1.00 48.25 184 ALA A C 1
ATOM 1541 O O . ALA A 1 184 ? -5.936 -27.586 -1.253 1.00 48.25 184 ALA A O 1
#

Nearest PDB structures (foldseek):
  2ddm-assembly1_A  TM=3.246E-01  e=2.308E-01  Escherichia coli
  5zwb-assembly1_A  TM=2.804E-01  e=4.481E-01  Salmonella enterica
  5zwa-assembly1_A  TM=3.081E-01  e=7.713E-01  Salmonella enterica
  3wgc-assembly1_D  TM=5.791E-01  e=4.178E+00  Aeromonas jandaei
  7de4-assembly1_A  TM=3.480E-01  e=1.690E+00  Escherichia coli K-12

Radius of gyration: 17.34 Å; Cα contacts (8 Å, |Δi|>4): 286; chains: 1; bounding box: 41×47×47 Å

Solvent-accessible surface area (backbone atoms only — not comparable to full-atom values): 10520 Å² total; per-residue (Å²): 139,84,81,89,86,81,88,76,72,51,45,74,39,73,94,74,77,42,68,49,56,61,49,64,58,59,55,49,53,52,52,49,50,31,46,77,70,73,46,40,84,74,60,56,68,50,79,47,67,38,32,36,95,90,61,50,67,54,63,41,50,61,49,52,34,36,47,26,45,75,38,32,72,43,30,40,36,30,41,17,39,80,34,60,56,31,68,82,36,82,84,40,19,66,48,32,59,64,56,28,45,54,51,51,59,53,44,48,71,33,68,70,43,51,56,51,47,52,56,48,45,64,58,53,70,74,44,62,83,86,41,64,62,54,65,62,76,42,89,56,69,42,51,57,89,65,42,45,61,31,37,35,32,37,27,32,35,41,74,60,50,95,52,59,85,88,36,61,48,78,48,80,46,46,78,58,47,63,66,60,60,74,76,103

Foldseek 3Di:
DDQDDDDADFDAPVVVRDTAWRDLLSVLVVLVVCVVVVNNVSQAEDETEAPDPVHHFDQLLLSQFLVCQSVQRYAYEYACAVPVCQCVDPVSVSRDLVSSLVVVLVLLPDPVNVVVQVVVCVVLVVDDPNDSCSSSVDRHGHNSVRHWRWYKYKYNCVNHHDDDPPDIDIDTDGNCVVVVVVVD

pLDDT: mean 94.16, std 8.99, range [48.25, 98.75]

Mean predicted aligned error: 3.94 Å